Protein AF-A0A938GEU1-F1 (afdb_monomer)

Structure (mmCIF, N/CA/C/O backbone):
data_AF-A0A938GEU1-F1
#
_entry.id   AF-A0A938GEU1-F1
#
loop_
_atom_site.group_PDB
_atom_site.id
_atom_site.type_symbol
_atom_site.label_atom_id
_atom_site.label_alt_id
_atom_site.label_comp_id
_atom_site.label_asym_id
_atom_site.label_entity_id
_atom_site.label_seq_id
_atom_site.pdbx_PDB_ins_code
_atom_site.Cartn_x
_atom_site.Cartn_y
_atom_site.Cartn_z
_atom_site.occupancy
_atom_site.B_iso_or_equiv
_atom_site.auth_seq_id
_atom_site.auth_comp_id
_atom_site.auth_asym_id
_atom_site.auth_atom_id
_atom_site.pdbx_PDB_model_num
ATOM 1 N N . MET A 1 1 ? -30.728 -4.188 -17.714 1.00 33.62 1 MET A N 1
ATOM 2 C CA . MET A 1 1 ? -30.657 -3.738 -16.306 1.00 33.62 1 MET A CA 1
ATOM 3 C C . MET A 1 1 ? -31.437 -2.430 -16.206 1.00 33.62 1 MET A C 1
ATOM 5 O O . MET A 1 1 ? -31.120 -1.520 -16.960 1.00 33.62 1 MET A O 1
ATOM 9 N N . ARG A 1 2 ? -32.516 -2.351 -15.414 1.00 27.45 2 ARG A N 1
ATOM 10 C CA . ARG A 1 2 ? -33.316 -1.117 -15.256 1.00 27.45 2 ARG A CA 1
ATOM 11 C C . ARG A 1 2 ? -33.161 -0.594 -13.833 1.00 27.45 2 ARG A C 1
ATOM 13 O O . ARG A 1 2 ? -33.212 -1.376 -12.891 1.00 27.45 2 ARG A O 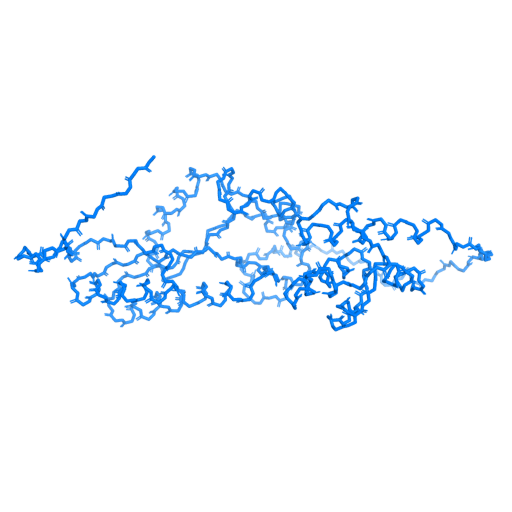1
ATOM 20 N N . LEU A 1 3 ? -32.960 0.713 -13.708 1.00 37.12 3 LEU A N 1
ATOM 21 C CA . LEU A 1 3 ? -32.910 1.412 -12.429 1.00 37.12 3 LEU A CA 1
ATOM 22 C C . LEU A 1 3 ? -34.336 1.733 -11.967 1.00 37.12 3 LEU A C 1
ATOM 24 O O . LEU A 1 3 ? -35.187 2.079 -12.786 1.00 37.12 3 LEU A O 1
ATOM 28 N N . ALA A 1 4 ? -34.577 1.627 -10.662 1.00 50.66 4 ALA A N 1
ATOM 29 C CA . ALA A 1 4 ? -35.832 1.996 -10.019 1.00 50.66 4 ALA A CA 1
ATOM 30 C C . ALA A 1 4 ? -35.586 3.114 -9.000 1.00 50.66 4 ALA A C 1
ATOM 32 O O . ALA A 1 4 ? -34.553 3.142 -8.327 1.00 50.66 4 ALA A O 1
ATOM 33 N N . ARG A 1 5 ? -36.542 4.040 -8.894 1.00 53.69 5 ARG A N 1
ATOM 34 C CA . ARG A 1 5 ? -36.527 5.114 -7.899 1.00 53.69 5 ARG A CA 1
ATOM 35 C C . ARG A 1 5 ? -37.003 4.547 -6.562 1.00 53.69 5 ARG A C 1
ATOM 37 O O . ARG A 1 5 ? -38.095 3.996 -6.492 1.00 53.69 5 ARG A O 1
ATOM 44 N N . VAL A 1 6 ? -36.189 4.700 -5.523 1.00 64.81 6 VAL A N 1
ATOM 45 C CA . VAL A 1 6 ? -36.530 4.341 -4.141 1.00 64.81 6 VAL A CA 1
ATOM 46 C C . VAL A 1 6 ? -36.639 5.628 -3.334 1.00 64.81 6 VAL A C 1
ATOM 48 O O . VAL A 1 6 ? -35.731 6.460 -3.374 1.00 64.81 6 VAL A O 1
ATOM 51 N N . GLU A 1 7 ? -37.748 5.808 -2.620 1.00 61.66 7 GLU A N 1
ATOM 52 C CA . GLU A 1 7 ? -37.870 6.871 -1.623 1.00 61.66 7 GLU A CA 1
ATOM 53 C C . GLU A 1 7 ? -37.113 6.469 -0.359 1.00 61.66 7 GLU A C 1
ATOM 55 O O . GLU A 1 7 ? -37.324 5.392 0.198 1.00 61.66 7 GLU A O 1
ATOM 60 N N . ILE A 1 8 ? -36.195 7.331 0.080 1.00 51.25 8 ILE A N 1
ATOM 61 C CA . ILE A 1 8 ? -35.429 7.109 1.304 1.00 51.25 8 ILE A CA 1
ATOM 62 C C . ILE A 1 8 ? -36.334 7.485 2.485 1.00 51.25 8 ILE A C 1
ATOM 64 O O . ILE A 1 8 ? -36.707 8.656 2.597 1.00 51.25 8 ILE A O 1
ATOM 68 N N . PRO A 1 9 ? -36.692 6.544 3.377 1.00 61.12 9 PRO A N 1
ATOM 69 C CA . PRO A 1 9 ? -37.524 6.858 4.530 1.00 61.12 9 PRO A CA 1
ATOM 70 C C . PRO A 1 9 ? -36.815 7.851 5.462 1.00 61.12 9 PRO A C 1
ATOM 72 O O . PRO A 1 9 ? -35.594 7.807 5.643 1.00 61.12 9 PRO A O 1
ATOM 75 N N . ALA A 1 10 ? -37.588 8.741 6.086 1.00 59.22 10 ALA A N 1
ATOM 76 C CA . ALA A 1 10 ? -37.089 9.723 7.042 1.00 59.22 10 ALA A CA 1
ATOM 77 C C . ALA A 1 10 ? -36.592 9.028 8.327 1.00 59.22 10 ALA A C 1
ATOM 79 O O . ALA A 1 10 ? -37.355 8.841 9.266 1.00 59.22 10 ALA A O 1
ATOM 80 N N . ARG A 1 11 ? -35.301 8.655 8.338 1.00 51.78 11 ARG A N 1
ATOM 81 C CA . ARG A 1 11 ? -34.546 7.950 9.399 1.00 51.78 11 ARG A CA 1
ATOM 82 C C . ARG A 1 11 ? -35.129 6.588 9.838 1.00 51.78 11 ARG A C 1
ATOM 84 O O . ARG A 1 11 ? -36.233 6.522 10.371 1.00 51.78 11 ARG A O 1
ATOM 91 N N . PRO A 1 12 ? -34.354 5.490 9.769 1.00 51.91 12 PRO A N 1
ATOM 92 C CA . PRO A 1 12 ? -34.717 4.267 10.479 1.00 51.91 12 PRO A CA 1
ATOM 93 C C . PRO A 1 12 ? -34.703 4.519 11.999 1.00 51.91 12 PRO A C 1
ATOM 95 O O . PRO A 1 12 ? -33.752 5.095 12.522 1.00 51.91 12 PRO A O 1
ATOM 98 N N . ARG A 1 13 ? -35.753 4.080 12.709 1.00 52.50 13 ARG A N 1
ATOM 99 C CA . ARG A 1 13 ? -35.883 4.139 14.184 1.00 52.50 13 ARG A CA 1
ATOM 100 C C . ARG A 1 13 ? -35.134 3.020 14.929 1.00 52.50 13 ARG A C 1
ATOM 102 O O . ARG A 1 13 ? -35.127 3.019 16.155 1.00 52.50 13 ARG A O 1
ATOM 109 N N . ALA A 1 14 ? -34.544 2.060 14.219 1.00 58.44 14 ALA A N 1
ATOM 110 C CA . ALA A 1 14 ? -33.794 0.966 14.832 1.00 58.44 14 ALA A CA 1
ATOM 111 C C . ALA A 1 14 ? -32.396 1.438 15.281 1.00 58.44 14 ALA A C 1
ATOM 113 O O . ALA A 1 14 ? -31.820 2.305 14.614 1.00 58.44 14 ALA A O 1
ATOM 114 N N . PRO A 1 15 ? -31.826 0.881 16.370 1.00 56.62 15 PRO A N 1
ATOM 115 C CA . PRO A 1 15 ? -30.434 1.134 16.718 1.00 56.62 15 PRO A CA 1
ATOM 116 C C . PRO A 1 15 ? -29.545 0.786 15.523 1.00 56.62 15 PRO A C 1
ATOM 118 O O . PRO A 1 15 ? -29.719 -0.249 14.876 1.00 56.62 15 PRO A O 1
ATOM 121 N N . LEU A 1 16 ? -28.626 1.695 15.200 1.00 56.78 16 LEU A N 1
ATOM 122 C CA . LEU A 1 16 ? -27.692 1.504 14.098 1.00 56.78 16 LEU A CA 1
ATOM 123 C C . LEU A 1 16 ? -26.878 0.222 14.347 1.00 56.78 16 LEU A C 1
ATOM 125 O O . LEU A 1 16 ? -26.467 -0.017 15.483 1.00 56.78 16 LEU A O 1
ATOM 129 N N . PRO A 1 17 ? -26.612 -0.600 13.319 1.00 67.31 17 PRO A N 1
ATOM 130 C CA . PRO A 1 17 ? -25.991 -1.918 13.469 1.00 67.31 17 PRO A CA 1
ATOM 131 C C . PRO A 1 17 ? -24.470 -1.834 13.697 1.00 67.31 17 PRO A C 1
ATOM 133 O O . PRO A 1 17 ? -23.710 -2.651 13.181 1.00 67.31 17 PRO A O 1
ATOM 136 N N . VAL A 1 18 ? -23.997 -0.827 14.435 1.00 73.19 18 VAL A N 1
ATOM 137 C CA . VAL A 1 18 ? -22.581 -0.669 14.767 1.00 73.19 18 VAL A CA 1
ATOM 138 C C . VAL A 1 18 ? -22.319 -1.383 16.095 1.00 73.19 18 VAL A C 1
ATOM 140 O O . VAL A 1 18 ? -22.451 -0.828 17.181 1.00 73.19 18 VAL A O 1
ATOM 143 N N . SER A 1 19 ? -21.963 -2.662 16.002 1.00 73.69 19 SER A N 1
ATOM 144 C CA . SER A 1 19 ? -21.430 -3.444 17.117 1.00 73.69 19 SER A CA 1
ATOM 145 C C . SER A 1 19 ? -20.089 -2.889 17.610 1.00 73.69 19 SER A C 1
ATOM 147 O O . SER A 1 19 ? -19.136 -2.756 16.836 1.00 73.69 19 SER A O 1
ATOM 149 N N . VAL A 1 20 ? -19.992 -2.660 18.921 1.00 71.50 20 VAL A N 1
ATOM 150 C CA . VAL A 1 20 ? -18.756 -2.263 19.622 1.00 71.50 20 VAL A CA 1
ATOM 151 C C . VAL A 1 20 ? -17.651 -3.320 19.475 1.00 71.50 20 VAL A C 1
ATOM 153 O O . VAL A 1 20 ? -16.468 -2.985 19.447 1.00 71.50 20 VAL A O 1
ATOM 156 N N . GLY A 1 21 ? -18.025 -4.597 19.327 1.00 73.06 21 GLY A N 1
ATOM 157 C CA . GLY A 1 21 ? -17.090 -5.707 19.118 1.00 73.06 21 GLY A CA 1
ATOM 158 C C . GLY A 1 21 ? -16.735 -5.984 17.652 1.00 73.06 21 GLY A C 1
ATOM 159 O O . GLY A 1 21 ? -15.800 -6.749 17.399 1.00 73.06 21 GLY A O 1
ATOM 160 N N . GLY A 1 22 ? -17.467 -5.383 16.707 1.00 77.81 22 GLY A N 1
ATOM 161 C CA . GLY A 1 22 ? -17.327 -5.625 15.271 1.00 77.81 22 GLY A CA 1
ATOM 162 C C . GLY A 1 22 ? -16.081 -4.980 14.664 1.00 77.81 22 GLY A C 1
ATOM 163 O O . GLY A 1 22 ? -15.647 -3.914 15.102 1.00 77.81 22 GLY A O 1
ATOM 164 N N . THR A 1 23 ? -15.530 -5.625 13.635 1.00 82.25 23 THR A N 1
ATOM 165 C CA . THR A 1 23 ? -14.451 -5.085 12.795 1.00 82.25 23 THR A CA 1
ATOM 166 C C . THR A 1 23 ? -15.040 -4.562 11.494 1.00 82.25 23 THR A C 1
ATOM 168 O O . THR A 1 23 ? -15.713 -5.304 10.783 1.00 82.25 23 THR A O 1
ATOM 171 N N . TYR A 1 24 ? -14.770 -3.298 11.166 1.00 80.94 24 TYR A N 1
ATOM 172 C CA . TYR A 1 24 ? -15.322 -2.654 9.974 1.00 80.94 24 TYR A CA 1
ATOM 173 C C . TYR A 1 24 ? -14.246 -2.451 8.922 1.00 80.94 24 TYR A C 1
ATOM 175 O O . TYR A 1 24 ? -13.238 -1.789 9.168 1.00 80.94 24 TYR A O 1
ATOM 183 N N . LEU A 1 25 ? -14.486 -3.004 7.739 1.00 81.69 25 LEU A N 1
ATOM 184 C CA . LEU A 1 25 ? -13.616 -2.861 6.586 1.00 81.69 25 LEU A CA 1
ATOM 185 C C . LEU A 1 25 ? -13.989 -1.615 5.774 1.00 81.69 25 LEU A C 1
ATOM 187 O O . LEU A 1 25 ? -15.132 -1.464 5.349 1.00 81.69 25 LEU A O 1
ATOM 191 N N . ILE A 1 26 ? -13.007 -0.754 5.508 1.00 74.88 26 ILE A N 1
ATOM 192 C CA . ILE A 1 26 ? -13.166 0.431 4.665 1.00 74.88 26 ILE A CA 1
ATOM 193 C C . ILE A 1 26 ? -12.272 0.295 3.431 1.00 74.88 26 ILE A C 1
ATOM 195 O O . ILE A 1 26 ? -11.059 0.509 3.481 1.00 74.88 26 ILE A O 1
ATOM 199 N N . THR A 1 27 ? -12.891 -0.030 2.297 1.00 66.88 27 THR A N 1
ATOM 200 C CA . THR A 1 27 ? -12.245 -0.010 0.980 1.00 66.88 27 THR A CA 1
ATOM 201 C C . THR A 1 27 ? -12.328 1.393 0.385 1.00 66.88 27 THR A C 1
ATOM 203 O O . THR A 1 27 ? -13.410 1.977 0.343 1.00 66.88 27 THR A O 1
ATOM 206 N N . GLY A 1 28 ? -11.211 1.951 -0.091 1.00 59.28 28 GLY A N 1
ATOM 207 C CA . GLY A 1 28 ? -11.215 3.311 -0.645 1.00 59.28 28 GLY A CA 1
ATOM 208 C C . GLY A 1 28 ? -11.395 4.399 0.421 1.00 59.28 28 GLY A C 1
ATOM 209 O O . GLY A 1 28 ? -11.963 5.454 0.139 1.00 59.28 28 GLY A O 1
ATOM 210 N N . GLY A 1 29 ? -10.878 4.166 1.636 1.00 59.16 29 GLY A N 1
ATOM 211 C CA . GLY A 1 29 ? -10.940 5.086 2.786 1.00 59.16 29 GLY A CA 1
ATOM 212 C C . GLY A 1 29 ? -10.344 6.483 2.557 1.00 59.16 29 GLY A C 1
ATOM 213 O O . GLY A 1 29 ? -10.443 7.346 3.422 1.00 59.16 29 GLY A O 1
ATOM 214 N N . LEU A 1 30 ? -9.753 6.702 1.384 1.00 53.66 30 LEU A N 1
ATOM 215 C CA . LEU A 1 30 ? -9.054 7.909 0.964 1.00 53.66 30 LEU A CA 1
ATOM 216 C C . LEU A 1 30 ? -9.924 8.926 0.232 1.00 53.66 30 LEU A C 1
ATOM 218 O O . LEU A 1 30 ? -9.528 10.079 0.089 1.00 53.66 30 LEU A O 1
ATOM 222 N N . GLY A 1 31 ? -11.112 8.525 -0.222 1.00 53.19 31 GLY A N 1
ATOM 223 C CA . GLY A 1 31 ? -12.093 9.477 -0.733 1.00 53.19 31 GLY A CA 1
ATOM 224 C C . GLY A 1 31 ? -12.722 10.286 0.404 1.00 53.19 31 GLY A C 1
ATOM 225 O O . GLY A 1 31 ? -12.830 9.807 1.535 1.00 53.19 31 GLY A O 1
ATOM 226 N N . GLY A 1 32 ? -13.238 11.482 0.102 1.00 58.38 32 GLY A N 1
ATOM 227 C CA . GLY A 1 32 ? -13.969 12.299 1.086 1.00 58.38 32 GLY A CA 1
ATOM 228 C C . GLY A 1 32 ? -15.135 11.558 1.763 1.00 58.38 32 GLY A C 1
ATOM 229 O O . GLY A 1 32 ? -15.480 11.857 2.904 1.00 58.38 32 GLY A O 1
ATOM 230 N N . ILE A 1 33 ? -15.695 10.545 1.092 1.00 64.81 33 ILE A N 1
ATOM 231 C CA . ILE A 1 33 ? -16.729 9.651 1.627 1.00 64.81 33 ILE A CA 1
ATOM 232 C C . ILE A 1 33 ? -16.138 8.652 2.631 1.00 64.81 33 ILE A C 1
ATOM 234 O O . ILE A 1 33 ? -16.664 8.531 3.732 1.00 64.81 33 ILE A O 1
ATOM 238 N N . GLY A 1 34 ? -15.031 7.979 2.298 1.00 68.06 34 GLY A N 1
ATOM 239 C CA . GLY A 1 34 ? -14.414 6.961 3.157 1.00 68.06 34 GLY A CA 1
ATOM 240 C C . GLY A 1 34 ? -14.006 7.508 4.527 1.00 68.06 34 GLY A C 1
ATOM 241 O O . GLY A 1 34 ? -14.268 6.881 5.550 1.00 68.06 34 GLY A O 1
ATOM 242 N N . LEU A 1 35 ? -13.482 8.736 4.560 1.00 72.44 35 LEU A N 1
ATOM 243 C CA . LEU A 1 35 ? -13.157 9.440 5.803 1.00 72.44 35 LEU A CA 1
ATOM 244 C C . LEU A 1 35 ? -14.381 9.825 6.635 1.00 72.44 35 LEU A C 1
ATOM 246 O O . LEU A 1 35 ? -14.339 9.761 7.865 1.00 72.44 35 LEU A O 1
ATOM 250 N N . LYS A 1 36 ? -15.465 10.255 5.982 1.00 76.00 36 LYS A N 1
ATOM 251 C CA . LYS A 1 36 ? -16.729 10.557 6.666 1.00 76.00 36 LYS A CA 1
ATOM 252 C C . LYS A 1 36 ? -17.350 9.283 7.240 1.00 76.00 36 LYS A C 1
ATOM 254 O O . LYS A 1 36 ? -17.825 9.314 8.367 1.00 76.00 36 LYS A O 1
ATOM 259 N N . VAL A 1 37 ? -17.271 8.167 6.514 1.00 76.56 37 VAL A N 1
ATOM 260 C CA . VAL A 1 37 ? -17.732 6.850 6.974 1.00 76.56 37 VAL A CA 1
ATOM 261 C C . VAL A 1 37 ? -16.896 6.349 8.152 1.00 76.56 37 VAL A C 1
ATOM 263 O O . VAL A 1 37 ? -17.470 5.910 9.141 1.00 76.56 37 VAL A O 1
ATOM 266 N N . ALA A 1 38 ? -15.564 6.468 8.100 1.00 81.25 38 ALA A N 1
ATOM 267 C CA . ALA A 1 38 ? -14.689 6.078 9.207 1.00 81.25 38 ALA A CA 1
ATOM 268 C C . ALA A 1 38 ? -15.026 6.838 10.499 1.00 81.25 38 ALA A C 1
ATOM 270 O O . ALA A 1 38 ? -15.208 6.220 11.545 1.00 81.25 38 ALA A O 1
ATOM 271 N N . ARG A 1 39 ? -15.172 8.170 10.418 1.00 82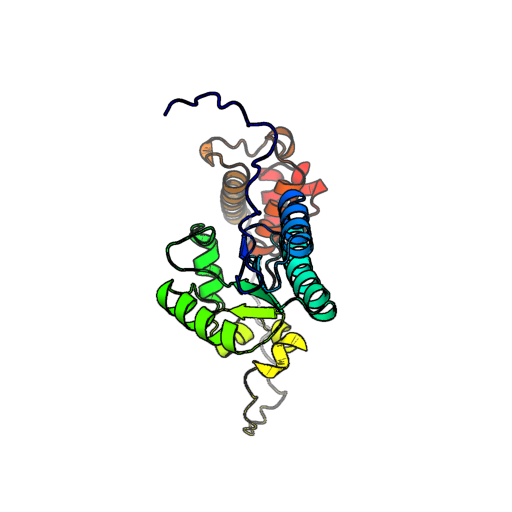.44 39 ARG A N 1
ATOM 272 C CA . ARG A 1 39 ? -15.580 8.996 11.569 1.00 82.44 39 ARG A CA 1
ATOM 273 C C . ARG A 1 39 ? -16.959 8.616 12.081 1.00 82.44 39 ARG A C 1
ATOM 275 O O . ARG A 1 39 ? -17.109 8.380 13.272 1.00 82.44 39 ARG A O 1
ATOM 282 N N . TRP A 1 40 ? -17.930 8.487 11.181 1.00 83.56 40 TRP A N 1
ATOM 283 C CA . TRP A 1 40 ? -19.286 8.101 11.546 1.00 83.56 40 TRP A CA 1
ATOM 284 C C . TRP A 1 40 ? -19.319 6.740 12.256 1.00 83.56 40 TRP A C 1
ATOM 286 O O . TRP A 1 40 ? -19.981 6.611 13.280 1.00 83.56 40 TRP A O 1
ATOM 296 N N . LEU A 1 41 ? -18.566 5.739 11.786 1.00 84.44 41 LEU A N 1
ATOM 297 C CA . LEU A 1 41 ? -18.463 4.435 12.453 1.00 84.44 41 LEU A CA 1
ATOM 298 C C . LEU A 1 41 ? -17.922 4.574 13.881 1.00 84.44 41 LEU A C 1
ATOM 300 O O . LEU A 1 41 ? -18.480 3.991 14.808 1.00 84.44 41 LEU A O 1
ATOM 304 N N . VAL A 1 42 ? -16.866 5.366 14.068 1.00 85.44 42 VAL A N 1
ATOM 305 C CA . VAL A 1 42 ? -16.250 5.614 15.381 1.00 85.44 42 VAL A CA 1
ATOM 306 C C . VAL A 1 42 ? -17.212 6.324 16.336 1.00 85.44 42 VAL A C 1
ATOM 308 O O . VAL A 1 42 ? -17.393 5.870 17.470 1.00 85.44 42 VAL A O 1
ATOM 311 N N . GLU A 1 43 ? -17.864 7.392 15.866 1.00 85.19 43 GLU A N 1
ATOM 312 C CA . GLU A 1 43 ? -18.887 8.151 16.602 1.00 85.19 43 GLU A CA 1
ATOM 313 C C . GLU A 1 43 ? -20.072 7.264 17.010 1.00 85.19 43 GLU A C 1
ATOM 315 O O . GLU A 1 43 ? -20.654 7.461 18.073 1.00 85.19 43 GLU A O 1
ATOM 320 N N . ASN A 1 44 ? -20.387 6.243 16.208 1.00 82.38 44 ASN A N 1
ATOM 321 C CA . ASN A 1 44 ? -21.467 5.290 16.466 1.00 82.38 44 ASN A CA 1
ATOM 322 C C . ASN A 1 44 ? -21.005 4.009 17.182 1.00 82.38 44 ASN A C 1
ATOM 324 O O . ASN A 1 44 ? -21.758 3.043 17.254 1.00 82.38 44 ASN A O 1
ATOM 328 N N . GLY A 1 45 ? -19.796 3.990 17.752 1.00 82.75 45 GLY A N 1
ATOM 329 C CA . GLY A 1 45 ? -19.369 2.930 18.670 1.00 82.75 45 GLY A CA 1
ATOM 330 C C . GLY A 1 45 ? -18.399 1.901 18.095 1.00 82.75 45 GLY A C 1
ATOM 331 O O . GLY A 1 45 ? -17.968 1.021 18.837 1.00 82.75 45 GLY A O 1
ATOM 332 N N . ALA A 1 46 ? -17.982 2.012 16.830 1.00 86.31 46 ALA A N 1
ATOM 333 C CA . ALA A 1 46 ? -16.940 1.146 16.290 1.00 86.31 46 ALA A CA 1
ATOM 334 C C . ALA A 1 46 ? -15.628 1.333 17.067 1.00 86.31 46 ALA A C 1
ATOM 336 O O . ALA A 1 46 ? -15.211 2.455 17.374 1.00 86.31 46 ALA A O 1
ATOM 337 N N . ARG A 1 47 ? -14.968 0.218 17.383 1.00 86.69 47 ARG A N 1
ATOM 338 C CA . ARG A 1 47 ? -13.660 0.199 18.060 1.00 86.69 47 ARG A CA 1
ATOM 339 C C . ARG A 1 47 ? -12.585 -0.546 17.277 1.00 86.69 47 ARG A C 1
ATOM 341 O O . ARG A 1 47 ? -11.431 -0.531 17.694 1.00 86.69 47 ARG A O 1
ATOM 348 N N . LYS A 1 48 ? -12.944 -1.170 16.150 1.00 85.06 48 LYS A N 1
ATOM 349 C CA . LYS A 1 48 ? -12.024 -1.904 15.275 1.00 85.06 48 LYS A CA 1
ATOM 350 C C . LYS A 1 48 ? -12.242 -1.511 13.813 1.00 85.06 48 LYS A C 1
ATOM 352 O O . LYS A 1 48 ? -13.323 -1.743 13.277 1.00 85.06 48 LYS A O 1
ATOM 357 N N . LEU A 1 49 ? -11.232 -0.937 13.165 1.00 84.06 49 LEU A N 1
ATOM 358 C CA . LEU A 1 49 ? -11.265 -0.547 11.753 1.00 84.06 49 LEU A CA 1
ATOM 359 C C . LEU A 1 49 ? -10.151 -1.246 10.962 1.00 84.06 49 LEU A C 1
ATOM 361 O O . LEU A 1 49 ? -8.991 -1.252 11.363 1.00 84.06 49 LEU A O 1
ATOM 365 N N . LEU A 1 50 ? -10.496 -1.788 9.798 1.00 82.62 50 LEU A N 1
ATOM 366 C CA . LEU A 1 50 ? -9.553 -2.286 8.803 1.00 82.62 50 LEU A CA 1
ATOM 367 C C . LEU A 1 50 ? -9.537 -1.308 7.626 1.00 82.62 50 LEU A C 1
ATOM 369 O O . LEU A 1 50 ? -10.546 -1.136 6.939 1.00 82.62 50 LEU A O 1
ATOM 373 N N . LEU A 1 51 ? -8.399 -0.650 7.404 1.00 77.94 51 LEU A N 1
ATOM 374 C CA . LEU A 1 51 ? -8.220 0.309 6.319 1.00 77.94 51 LEU A CA 1
ATOM 375 C C . LEU A 1 51 ? -7.476 -0.375 5.176 1.00 77.94 51 LEU A C 1
ATOM 377 O O . LEU A 1 51 ? -6.320 -0.772 5.329 1.00 77.94 51 LEU A O 1
ATOM 381 N N . LEU A 1 52 ? -8.135 -0.516 4.024 1.00 69.25 52 LEU A N 1
ATOM 382 C CA . LEU A 1 52 ? -7.506 -1.112 2.849 1.00 69.25 52 LEU A CA 1
ATOM 383 C C . LEU A 1 52 ? -7.094 -0.041 1.845 1.00 69.25 52 LEU A C 1
ATOM 385 O O . LEU A 1 52 ? -7.928 0.633 1.229 1.00 69.25 52 LEU A O 1
ATOM 389 N N . GLY A 1 53 ? -5.778 0.051 1.672 1.00 60.09 53 GLY A N 1
ATOM 390 C CA . GLY A 1 53 ? -5.099 0.718 0.575 1.00 60.09 53 GLY A CA 1
ATOM 391 C C . GLY A 1 53 ? -4.386 -0.305 -0.304 1.00 60.09 53 GLY A C 1
ATOM 392 O O . GLY A 1 53 ? -4.164 -1.447 0.082 1.00 60.09 53 GLY A O 1
ATOM 393 N N . ARG A 1 54 ? -4.029 0.086 -1.519 1.00 56.12 54 ARG A N 1
ATOM 394 C CA . ARG A 1 54 ? -3.137 -0.697 -2.384 1.00 56.12 54 ARG A CA 1
ATOM 395 C C . ARG A 1 54 ? -1.946 0.211 -2.623 1.00 56.12 54 ARG A C 1
ATOM 397 O O . ARG A 1 54 ? -2.159 1.290 -3.150 1.00 56.12 54 ARG A O 1
ATOM 404 N N . SER A 1 55 ? -0.740 -0.162 -2.208 1.00 51.19 55 SER A N 1
ATOM 405 C CA . SER A 1 55 ? 0.424 0.734 -2.235 1.00 51.19 55 SER A CA 1
ATOM 406 C C . SER A 1 55 ? 1.599 0.075 -2.947 1.00 51.19 55 SER A C 1
ATOM 408 O O . SER A 1 55 ? 1.942 -1.061 -2.625 1.00 51.19 55 SER A O 1
ATOM 410 N N . PRO A 1 56 ? 2.283 0.767 -3.871 1.00 52.44 56 PRO A N 1
ATOM 411 C CA . PRO A 1 56 ? 3.604 0.359 -4.302 1.00 52.44 56 PRO A CA 1
ATOM 412 C C . PRO A 1 56 ? 4.610 0.767 -3.215 1.00 52.44 56 PRO A C 1
ATOM 414 O O . PRO A 1 56 ? 5.240 1.818 -3.300 1.00 52.44 56 PRO A O 1
ATOM 417 N N . LEU A 1 57 ? 4.769 -0.076 -2.192 1.00 52.50 57 LEU A N 1
ATOM 418 C CA . LEU A 1 57 ? 5.735 0.131 -1.101 1.00 52.50 57 LEU A CA 1
ATOM 419 C C . LEU A 1 57 ? 7.185 0.261 -1.585 1.00 52.50 57 LEU A C 1
ATOM 421 O O . LEU A 1 57 ? 8.005 0.898 -0.933 1.00 52.50 57 LEU A O 1
ATOM 425 N N . LEU A 1 58 ? 7.490 -0.323 -2.743 1.00 54.94 58 LEU A N 1
ATOM 426 C CA . LEU A 1 58 ? 8.821 -0.326 -3.352 1.00 54.94 58 LEU A CA 1
ATOM 427 C C . LEU A 1 58 ? 9.006 0.797 -4.388 1.00 54.94 58 LEU A C 1
ATOM 429 O O . LEU A 1 58 ? 9.953 0.781 -5.162 1.00 54.94 58 LEU A O 1
ATOM 433 N N . GLY A 1 59 ? 8.119 1.800 -4.378 1.00 52.03 59 GLY A N 1
ATOM 434 C CA . GLY A 1 59 ? 8.250 3.009 -5.182 1.00 52.03 59 GLY A CA 1
ATOM 435 C C . GLY A 1 59 ? 7.996 2.771 -6.668 1.00 52.03 59 GLY A C 1
ATOM 436 O O . GLY A 1 59 ? 8.915 2.559 -7.448 1.00 52.03 59 GLY A O 1
ATOM 437 N N . SER A 1 60 ? 6.745 2.913 -7.108 1.00 47.62 60 SER A N 1
ATOM 438 C CA . SER A 1 60 ? 6.486 3.163 -8.529 1.00 47.62 60 SER A CA 1
ATOM 439 C C . SER A 1 60 ? 6.435 4.670 -8.756 1.00 47.62 60 SER A C 1
ATOM 441 O O . SER A 1 60 ? 5.582 5.339 -8.170 1.00 47.62 60 SER A O 1
ATOM 443 N N . LYS A 1 61 ? 7.292 5.198 -9.641 1.00 51.44 61 LYS A N 1
ATOM 444 C CA . LYS A 1 61 ? 7.267 6.609 -10.087 1.00 51.44 61 LYS A CA 1
ATOM 445 C C . LYS A 1 61 ? 5.904 7.039 -10.664 1.00 51.44 61 LYS A C 1
ATOM 447 O O . LYS A 1 61 ? 5.629 8.223 -10.802 1.00 51.44 61 LYS A O 1
ATOM 452 N N . GLU A 1 62 ? 5.047 6.070 -10.971 1.00 51.50 62 GLU A N 1
ATOM 453 C CA . GLU A 1 62 ? 3.845 6.208 -11.788 1.00 51.50 62 GLU A CA 1
ATOM 454 C C . GLU A 1 62 ? 2.602 6.763 -11.064 1.00 51.50 62 GLU A C 1
ATOM 456 O O . GLU A 1 62 ? 1.607 7.022 -11.734 1.00 51.50 62 GLU A O 1
ATOM 461 N N . SER A 1 63 ? 2.604 7.007 -9.741 1.00 57.41 63 SER A N 1
ATOM 462 C CA . SER A 1 63 ? 1.500 7.771 -9.125 1.00 57.41 63 SER A CA 1
ATOM 463 C C . SER A 1 63 ? 1.813 8.339 -7.732 1.00 57.41 63 SER A C 1
ATOM 465 O O . SER A 1 63 ? 1.478 7.748 -6.706 1.00 57.41 63 SER A O 1
ATOM 467 N N . ALA A 1 64 ? 2.407 9.535 -7.682 1.00 65.75 64 ALA A N 1
ATOM 468 C CA . ALA A 1 64 ? 2.644 10.262 -6.428 1.00 65.75 64 ALA A CA 1
ATOM 469 C C . ALA A 1 64 ? 1.349 10.504 -5.626 1.00 65.75 64 ALA A C 1
ATOM 471 O O . ALA A 1 64 ? 1.346 10.363 -4.406 1.00 65.75 64 ALA A O 1
ATOM 472 N N . ALA A 1 65 ? 0.237 10.798 -6.312 1.00 66.75 65 ALA A N 1
ATOM 473 C CA . ALA A 1 65 ? -1.074 10.961 -5.683 1.00 66.75 65 ALA A CA 1
ATOM 474 C C . ALA A 1 65 ? -1.547 9.670 -4.999 1.00 66.75 65 ALA A C 1
ATOM 476 O O . ALA A 1 65 ? -2.066 9.706 -3.887 1.00 66.75 65 ALA A O 1
ATOM 477 N N . TYR A 1 66 ? -1.323 8.520 -5.633 1.00 66.81 66 TYR A N 1
ATOM 478 C CA . TYR A 1 66 ? -1.666 7.224 -5.062 1.00 66.81 66 TYR A CA 1
ATOM 479 C C . TYR A 1 66 ? -0.788 6.874 -3.860 1.00 66.81 66 TYR A C 1
ATOM 481 O O . TYR A 1 66 ? -1.304 6.444 -2.831 1.00 66.81 66 TYR A O 1
ATOM 489 N N . THR A 1 67 ? 0.524 7.105 -3.945 1.00 72.75 67 THR A N 1
ATOM 490 C CA . THR A 1 67 ? 1.443 6.910 -2.814 1.00 72.75 67 THR A CA 1
ATOM 491 C C . THR A 1 67 ? 1.068 7.801 -1.630 1.00 72.75 67 THR A C 1
ATOM 493 O O . THR A 1 67 ? 0.960 7.307 -0.512 1.00 72.75 67 THR A O 1
ATOM 496 N N . ALA A 1 68 ? 0.802 9.090 -1.870 1.00 73.06 68 ALA A N 1
ATOM 497 C CA . ALA A 1 68 ? 0.387 10.031 -0.830 1.00 73.06 68 ALA A CA 1
ATOM 498 C C . ALA A 1 68 ? -0.929 9.610 -0.166 1.00 73.06 68 ALA A C 1
ATOM 500 O O . ALA A 1 68 ? -1.070 9.692 1.053 1.00 73.06 68 ALA A O 1
ATOM 501 N N . ALA A 1 69 ? -1.879 9.112 -0.959 1.00 72.94 69 ALA A N 1
ATOM 502 C CA . ALA A 1 69 ? -3.132 8.614 -0.431 1.00 72.94 69 ALA A CA 1
ATOM 503 C C . ALA A 1 69 ? -2.892 7.377 0.459 1.00 72.94 69 ALA A C 1
ATOM 505 O O . ALA A 1 69 ? -3.302 7.365 1.609 1.00 72.94 69 ALA A O 1
ATOM 506 N N . ASN A 1 70 ? -2.145 6.363 0.025 1.00 75.38 70 ASN A N 1
ATOM 507 C CA . ASN A 1 70 ? -1.886 5.206 0.897 1.00 75.38 70 ASN A CA 1
ATOM 508 C C . ASN A 1 70 ? -1.114 5.573 2.178 1.00 75.38 70 ASN A C 1
ATOM 510 O O . ASN A 1 70 ? -1.496 5.122 3.256 1.00 75.38 70 ASN A O 1
ATOM 514 N N . ALA A 1 71 ? -0.138 6.483 2.092 1.00 80.19 71 ALA A N 1
ATOM 515 C CA . ALA A 1 71 ? 0.570 6.999 3.266 1.00 80.19 71 ALA A CA 1
ATOM 516 C C . ALA A 1 71 ? -0.372 7.689 4.273 1.00 80.19 71 ALA A C 1
ATOM 518 O O . ALA A 1 71 ? -0.158 7.623 5.484 1.00 80.19 71 ALA A O 1
ATOM 519 N N . PHE A 1 72 ? -1.453 8.318 3.801 1.00 82.25 72 PHE A N 1
ATOM 520 C CA . PHE A 1 72 ? -2.486 8.849 4.685 1.00 82.25 72 PHE A CA 1
ATOM 521 C C . PHE A 1 72 ? -3.242 7.742 5.438 1.00 82.25 72 PHE A C 1
ATOM 523 O O . PHE A 1 72 ? -3.519 7.923 6.621 1.00 82.25 72 PHE A O 1
ATOM 530 N N . LEU A 1 73 ? -3.567 6.600 4.808 1.00 82.06 73 LEU A N 1
ATOM 531 C CA . LEU A 1 73 ? -4.197 5.473 5.524 1.00 82.06 73 LEU A CA 1
ATOM 532 C C . LEU A 1 73 ? -3.286 4.927 6.621 1.00 82.06 73 LEU A C 1
ATOM 534 O O . LEU A 1 73 ? -3.764 4.617 7.712 1.00 82.06 73 LEU A O 1
ATOM 538 N N . ASP A 1 74 ? -1.986 4.863 6.344 1.00 84.75 74 ASP A N 1
ATOM 539 C CA . ASP A 1 74 ? -0.981 4.434 7.312 1.00 84.75 74 ASP A CA 1
ATOM 540 C C . ASP A 1 74 ? -0.949 5.370 8.529 1.00 84.75 74 ASP A C 1
ATOM 542 O O . ASP A 1 74 ? -1.048 4.921 9.675 1.00 84.75 74 ASP A O 1
ATOM 546 N N . GLY A 1 75 ? -0.914 6.686 8.285 1.00 84.56 75 GLY A N 1
ATOM 547 C CA . GLY A 1 75 ? -0.987 7.697 9.341 1.00 84.56 75 GLY A CA 1
ATOM 548 C C . GLY A 1 75 ? -2.315 7.674 10.105 1.00 84.56 75 GLY A C 1
ATOM 549 O O . GLY A 1 75 ? -2.325 7.788 11.331 1.00 84.56 75 GLY A O 1
ATOM 550 N N . LEU A 1 76 ? -3.437 7.472 9.407 1.00 83.94 76 LEU A N 1
ATOM 551 C CA . LEU A 1 76 ? -4.765 7.394 10.013 1.00 83.94 76 LEU A CA 1
ATOM 552 C C . LEU A 1 76 ? -4.893 6.181 10.939 1.00 83.94 76 LEU A C 1
ATOM 554 O O . LEU A 1 76 ? -5.422 6.322 12.040 1.00 83.94 76 LEU A O 1
ATOM 558 N N . ALA A 1 77 ? -4.392 5.009 10.537 1.00 86.38 77 ALA A N 1
ATOM 559 C CA . ALA A 1 77 ? -4.382 3.828 11.398 1.00 86.38 77 ALA A CA 1
ATOM 560 C C . ALA A 1 77 ? -3.578 4.082 12.684 1.00 86.38 77 ALA A C 1
ATOM 562 O O . ALA A 1 77 ? -4.042 3.754 13.778 1.00 86.38 77 ALA A O 1
ATOM 563 N N . GLY A 1 78 ? -2.416 4.737 12.572 1.00 86.06 78 GLY A N 1
ATOM 564 C CA . GLY A 1 78 ? -1.626 5.165 13.728 1.00 86.06 78 GLY A CA 1
ATOM 565 C C . GLY A 1 78 ? -2.378 6.136 14.646 1.00 86.06 78 GLY A C 1
ATOM 566 O O . GLY A 1 78 ? -2.426 5.924 15.857 1.00 86.06 78 GLY A O 1
ATOM 567 N N . ALA A 1 79 ? -3.015 7.163 14.078 1.0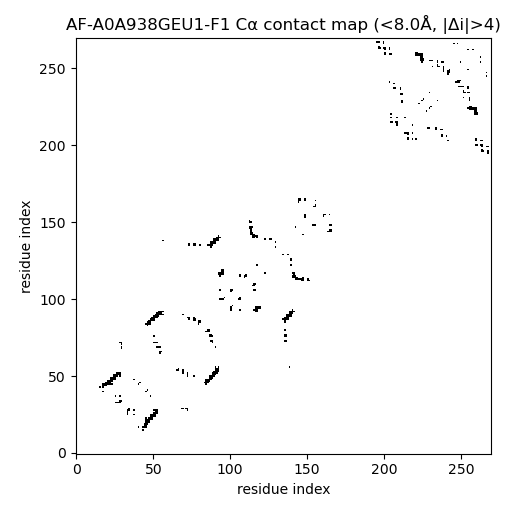0 85.25 79 ALA A N 1
ATOM 568 C CA . ALA A 1 79 ? -3.774 8.162 14.832 1.00 85.25 79 ALA A CA 1
ATOM 569 C C . ALA A 1 79 ? -4.993 7.558 15.554 1.00 85.25 79 ALA A C 1
ATOM 571 O O . ALA A 1 79 ? -5.220 7.838 16.728 1.00 85.25 79 ALA A O 1
ATOM 572 N N . LEU A 1 80 ? -5.749 6.678 14.889 1.00 86.38 80 LEU A N 1
ATOM 573 C CA . LEU A 1 80 ? -6.897 5.986 15.485 1.00 86.38 80 LEU A CA 1
ATOM 574 C C . LEU A 1 80 ? -6.480 5.141 16.697 1.00 86.38 80 LEU A C 1
ATOM 576 O O . LEU A 1 80 ? -7.151 5.165 17.732 1.00 86.38 80 LEU A O 1
ATOM 580 N N . ARG A 1 81 ? -5.327 4.469 16.620 1.00 87.31 81 ARG A N 1
ATOM 581 C CA . ARG A 1 81 ? -4.795 3.702 17.753 1.00 87.31 81 ARG A CA 1
ATOM 582 C C . ARG A 1 81 ? -4.434 4.559 18.954 1.00 87.31 81 ARG A C 1
ATOM 584 O O . ARG A 1 81 ? -4.695 4.137 20.076 1.00 87.31 81 ARG A O 1
ATOM 591 N N . GLN A 1 82 ? -3.909 5.766 18.742 1.00 87.44 82 GLN A N 1
ATOM 592 C CA . GLN A 1 82 ? -3.647 6.711 19.838 1.00 87.44 82 GLN A CA 1
ATOM 593 C C . GLN A 1 82 ? -4.936 7.127 20.566 1.00 87.44 82 GLN A C 1
ATOM 595 O O . GLN A 1 82 ? -4.892 7.484 21.737 1.00 87.44 82 GLN A O 1
ATOM 600 N N . THR A 1 83 ? -6.092 7.018 19.903 1.00 86.31 83 THR A N 1
ATOM 601 C CA . THR A 1 83 ? -7.419 7.276 20.489 1.00 86.31 83 THR A CA 1
ATOM 602 C C . THR A 1 83 ? -8.124 6.024 21.031 1.00 86.31 83 THR A C 1
ATOM 604 O O . THR A 1 83 ? -9.314 6.066 21.332 1.00 86.31 83 THR A O 1
ATOM 607 N N . GLY A 1 84 ? -7.416 4.894 21.148 1.00 84.75 84 GLY A N 1
ATOM 608 C CA . GLY A 1 84 ? -7.970 3.638 21.672 1.00 84.75 84 GLY A CA 1
ATOM 609 C C . GLY A 1 84 ? -8.800 2.830 20.667 1.00 84.75 84 GLY A C 1
ATOM 610 O O . GLY A 1 84 ? -9.488 1.887 21.054 1.00 84.75 84 GLY A O 1
ATOM 611 N N . ILE A 1 85 ? -8.745 3.174 19.377 1.00 86.62 85 ILE A N 1
ATOM 612 C CA . ILE A 1 85 ? -9.423 2.438 18.304 1.00 86.62 85 ILE A CA 1
ATOM 613 C C . ILE A 1 85 ? -8.413 1.481 17.682 1.00 86.62 85 ILE A C 1
ATOM 615 O O . ILE A 1 85 ? -7.395 1.907 17.140 1.00 86.62 85 ILE A O 1
ATOM 619 N N . SER A 1 86 ? -8.695 0.180 17.717 1.00 87.00 86 SER A N 1
ATOM 620 C CA . SER A 1 86 ? -7.866 -0.805 17.028 1.00 87.00 86 SER A CA 1
ATOM 621 C C . SER A 1 86 ? -7.981 -0.583 15.522 1.00 87.00 86 SER A C 1
ATOM 623 O O . SER A 1 86 ? -9.045 -0.760 14.936 1.00 87.00 86 SER A O 1
ATOM 625 N N . ALA A 1 87 ? -6.898 -0.141 14.891 1.00 85.81 87 ALA A N 1
ATOM 626 C CA . ALA A 1 87 ? -6.864 0.117 13.460 1.00 85.81 87 ALA A CA 1
ATOM 627 C C . ALA A 1 87 ? -5.621 -0.501 12.827 1.00 85.81 87 ALA A C 1
ATOM 629 O O . ALA A 1 87 ? -4.540 -0.469 13.420 1.00 85.81 87 ALA A O 1
ATOM 630 N N . VAL A 1 88 ? -5.764 -1.063 11.630 1.00 86.25 88 VAL A N 1
ATOM 631 C CA . VAL A 1 88 ? -4.632 -1.553 10.837 1.00 86.25 88 VAL A CA 1
ATOM 632 C C . VAL A 1 88 ? -4.766 -1.100 9.387 1.00 86.25 88 VAL A C 1
ATOM 634 O O . VAL A 1 88 ? -5.834 -1.228 8.783 1.00 86.25 88 VAL A O 1
ATOM 637 N N . SER A 1 89 ? -3.679 -0.541 8.856 1.00 86.50 89 SER A N 1
ATOM 638 C CA . SER A 1 89 ? -3.486 -0.266 7.433 1.00 86.50 89 SER A CA 1
ATOM 639 C C . SER A 1 89 ? -2.684 -1.405 6.812 1.00 86.50 89 SER A C 1
ATOM 641 O O . SER A 1 89 ? -1.606 -1.749 7.308 1.00 86.50 89 SER A O 1
ATOM 643 N N . ILE A 1 90 ? -3.207 -2.004 5.742 1.00 82.56 90 ILE A N 1
ATOM 644 C CA . ILE A 1 90 ? -2.522 -3.081 5.020 1.00 82.56 90 ILE A CA 1
ATOM 645 C C . ILE A 1 90 ? -2.095 -2.585 3.647 1.00 82.56 90 ILE A C 1
ATOM 647 O O . ILE A 1 90 ? -2.921 -2.212 2.816 1.00 82.56 90 ILE A O 1
ATOM 651 N N . ASN A 1 91 ? -0.789 -2.637 3.411 1.00 81.94 91 ASN A N 1
ATOM 652 C CA . ASN A 1 91 ? -0.157 -2.294 2.154 1.00 81.94 91 ASN A CA 1
ATOM 653 C C . ASN A 1 91 ? 0.126 -3.570 1.354 1.00 81.94 91 ASN A C 1
ATOM 655 O O . ASN A 1 91 ? 1.072 -4.304 1.642 1.00 81.94 91 ASN A O 1
ATOM 659 N N . TRP A 1 92 ? -0.709 -3.829 0.351 1.00 77.25 92 TRP A N 1
ATOM 660 C CA . TRP A 1 92 ? -0.623 -5.015 -0.501 1.00 77.25 92 TRP A CA 1
ATOM 661 C C . TRP A 1 92 ? 0.340 -4.847 -1.678 1.00 77.25 92 TRP A C 1
ATOM 663 O O . TRP A 1 92 ? 0.324 -3.817 -2.355 1.00 77.25 92 TRP A O 1
ATOM 673 N N . GLY A 1 93 ? 1.098 -5.904 -1.970 1.00 74.31 93 GLY A N 1
ATOM 674 C CA . GLY A 1 93 ? 1.769 -6.131 -3.248 1.00 74.31 93 GLY A CA 1
ATOM 675 C C . GLY A 1 93 ? 0.795 -6.527 -4.364 1.00 74.31 93 GLY A C 1
ATOM 676 O O . GLY A 1 93 ? -0.426 -6.470 -4.203 1.00 74.31 93 GLY A O 1
ATOM 677 N N . SER A 1 94 ? 1.330 -6.923 -5.520 1.00 74.88 94 SER A N 1
ATOM 678 C CA . SER A 1 94 ? 0.527 -7.422 -6.644 1.00 74.88 94 SER A CA 1
ATOM 679 C C . SER A 1 94 ? -0.161 -8.748 -6.303 1.00 74.88 94 SER A C 1
ATOM 681 O O . SER A 1 94 ? 0.342 -9.527 -5.496 1.00 74.88 94 SER A O 1
ATOM 683 N N . TRP A 1 95 ? -1.315 -8.999 -6.925 1.00 71.94 95 TRP A N 1
ATOM 684 C CA . TRP A 1 95 ? -2.071 -10.251 -6.833 1.00 71.94 95 TRP A CA 1
ATOM 685 C C . TRP A 1 95 ? -2.123 -10.916 -8.210 1.00 71.94 95 TRP A C 1
ATOM 687 O O . TRP A 1 95 ? -2.167 -10.225 -9.230 1.00 71.94 95 TRP A O 1
ATOM 697 N N . ASP A 1 96 ? -2.095 -12.245 -8.233 1.00 68.38 96 ASP A N 1
ATOM 698 C CA . ASP A 1 96 ? -2.192 -13.042 -9.454 1.00 68.38 96 ASP A CA 1
ATOM 699 C C . ASP A 1 96 ? -3.632 -13.037 -9.991 1.00 68.38 96 ASP A C 1
ATOM 701 O O . ASP A 1 96 ? -4.591 -13.121 -9.217 1.00 68.38 96 ASP A O 1
ATOM 705 N N . LYS A 1 97 ? -3.777 -12.915 -11.319 1.00 56.66 97 LYS A N 1
ATOM 706 C CA . LYS A 1 97 ? -5.040 -13.005 -12.094 1.00 56.66 97 LYS A CA 1
ATOM 707 C C . LYS A 1 97 ? -6.227 -12.160 -11.599 1.00 56.66 97 LYS A C 1
ATOM 709 O O . LYS A 1 97 ? -7.356 -12.365 -12.035 1.00 56.66 97 LYS A O 1
ATOM 714 N N . THR A 1 98 ? -6.007 -11.216 -10.686 1.00 53.56 98 THR A N 1
ATOM 715 C CA . THR A 1 98 ? -7.054 -10.390 -10.078 1.00 53.56 98 THR A CA 1
ATOM 716 C C . THR A 1 98 ? -6.550 -8.957 -9.861 1.00 53.56 98 THR A C 1
ATOM 718 O O . THR A 1 98 ? -5.535 -8.709 -9.211 1.00 53.56 98 THR A O 1
ATOM 721 N N . GLY A 1 99 ? -7.273 -7.966 -10.397 1.00 51.59 99 GLY A N 1
ATOM 722 C CA . GLY A 1 99 ? -7.023 -6.540 -10.145 1.00 51.59 99 GLY A CA 1
ATOM 723 C C . GLY A 1 99 ? -6.107 -5.821 -11.152 1.00 51.59 99 GLY A C 1
ATOM 724 O O . GLY A 1 99 ? -5.870 -6.277 -12.259 1.00 51.59 99 GLY A O 1
ATOM 725 N N . MET A 1 100 ? -5.597 -4.639 -10.771 1.00 47.16 100 MET A N 1
ATOM 726 C CA . MET A 1 100 ? -4.868 -3.704 -11.660 1.00 47.16 100 MET A CA 1
ATOM 727 C C . MET A 1 100 ? -3.507 -4.212 -12.190 1.00 47.16 100 MET A C 1
ATOM 729 O O . MET A 1 100 ? -2.860 -3.500 -12.957 1.00 47.16 100 MET A O 1
ATOM 733 N N . ALA A 1 101 ? -3.058 -5.402 -11.780 1.00 49.25 101 ALA A N 1
ATOM 734 C CA . ALA A 1 101 ? -1.825 -6.029 -12.262 1.00 49.25 101 ALA A CA 1
ATOM 735 C C . ALA A 1 101 ? -1.970 -6.660 -13.663 1.00 49.25 101 ALA A C 1
ATOM 737 O O . ALA A 1 101 ? -0.968 -7.041 -14.252 1.00 49.25 101 ALA A O 1
ATOM 738 N N . GLU A 1 102 ? -3.185 -6.691 -14.222 1.00 44.56 102 GLU A N 1
ATOM 739 C CA . GLU A 1 102 ? -3.488 -7.179 -15.579 1.00 44.56 102 GLU A CA 1
ATOM 740 C C . GLU A 1 102 ? -2.952 -6.310 -16.727 1.00 44.56 102 GLU A C 1
ATOM 742 O O . GLU A 1 102 ? -3.114 -6.661 -17.893 1.00 44.56 102 GLU A O 1
ATOM 747 N N . ARG A 1 103 ? -2.275 -5.187 -16.451 1.00 49.00 103 ARG A N 1
ATOM 748 C CA . ARG A 1 103 ? -1.404 -4.608 -17.483 1.00 49.00 103 ARG A CA 1
ATOM 749 C C . ARG A 1 103 ? -0.184 -5.519 -17.602 1.00 49.00 103 ARG A C 1
ATOM 751 O O . ARG A 1 103 ? 0.786 -5.307 -16.879 1.00 49.00 103 ARG A O 1
ATOM 758 N N . GLU A 1 104 ? -0.283 -6.524 -18.474 1.00 48.81 104 GLU A N 1
ATOM 759 C CA . GLU A 1 104 ? 0.704 -7.581 -18.776 1.00 48.81 104 GLU A CA 1
ATOM 760 C C . GLU A 1 104 ? 2.164 -7.102 -18.642 1.00 48.81 104 GLU A C 1
ATOM 762 O O . GLU A 1 104 ? 2.962 -7.706 -17.927 1.00 48.81 104 GLU A O 1
ATOM 767 N N . SER A 1 105 ? 2.484 -5.919 -19.178 1.00 53.94 105 SER A N 1
ATOM 768 C CA . SER A 1 105 ? 3.836 -5.342 -19.159 1.00 53.94 105 SER A CA 1
ATOM 769 C C . SER A 1 105 ? 4.377 -4.932 -17.777 1.00 53.94 105 SER A C 1
ATOM 771 O O . SER A 1 105 ? 5.591 -4.929 -17.558 1.00 53.94 105 SER A O 1
ATOM 773 N N . ARG A 1 106 ? 3.519 -4.580 -16.808 1.00 57.75 106 ARG A N 1
ATOM 774 C CA . ARG A 1 106 ? 3.947 -4.128 -15.468 1.00 57.75 106 ARG A CA 1
ATOM 775 C C . ARG A 1 106 ? 4.218 -5.298 -14.522 1.00 57.75 106 ARG A C 1
ATOM 777 O O . ARG A 1 106 ? 5.150 -5.219 -13.721 1.00 57.75 106 ARG A O 1
ATOM 784 N N . GLY A 1 107 ? 3.423 -6.365 -14.605 1.00 62.09 107 GLY A N 1
ATOM 785 C CA . GLY A 1 107 ? 3.607 -7.573 -13.793 1.00 62.09 107 GLY A CA 1
ATOM 786 C C . GLY A 1 107 ? 4.908 -8.304 -14.132 1.00 62.09 107 GLY A C 1
ATOM 787 O O . GLY A 1 107 ? 5.663 -8.680 -13.232 1.00 62.09 107 GLY A O 1
ATOM 788 N N . GLU A 1 108 ? 5.218 -8.416 -15.425 1.00 66.94 108 GLU A N 1
ATOM 789 C CA . GLU A 1 108 ? 6.459 -9.022 -15.918 1.00 66.94 108 GLU A CA 1
ATOM 790 C C . GLU A 1 108 ? 7.696 -8.234 -15.479 1.00 66.94 108 GLU A C 1
ATOM 792 O O . GLU A 1 108 ? 8.652 -8.810 -14.954 1.00 66.94 108 GLU A O 1
ATOM 797 N N . ARG A 1 109 ? 7.655 -6.899 -15.596 1.00 68.06 109 ARG A N 1
ATOM 798 C CA . ARG A 1 109 ? 8.760 -6.023 -15.180 1.00 68.06 109 ARG A CA 1
ATOM 799 C C . ARG A 1 109 ? 9.055 -6.120 -13.682 1.00 68.06 109 ARG A C 1
ATOM 801 O O . ARG A 1 109 ? 10.220 -6.170 -13.297 1.00 68.06 109 ARG A O 1
ATOM 808 N N . LEU A 1 110 ? 8.025 -6.151 -12.837 1.00 72.94 110 LEU A N 1
ATOM 809 C CA . LEU A 1 110 ? 8.194 -6.297 -11.387 1.00 72.94 110 LEU A CA 1
ATOM 810 C C . LEU A 1 110 ? 8.730 -7.688 -11.019 1.00 72.94 110 LEU A C 1
ATOM 812 O O . LEU A 1 110 ? 9.648 -7.797 -10.205 1.00 72.94 110 LEU A O 1
ATOM 816 N N . SER A 1 111 ? 8.248 -8.735 -11.692 1.00 82.38 111 SER A N 1
ATOM 817 C CA . SER A 1 111 ? 8.720 -10.112 -11.483 1.00 82.38 111 SER A CA 1
ATOM 818 C C . SER A 1 111 ? 10.185 -10.288 -11.904 1.00 82.38 111 SER A C 1
ATOM 820 O O . SER A 1 111 ? 10.966 -10.984 -11.240 1.00 82.38 111 SER A O 1
ATOM 822 N N . ALA A 1 112 ? 10.606 -9.604 -12.974 1.00 81.94 112 ALA A N 1
ATOM 823 C CA . ALA A 1 112 ? 12.005 -9.535 -13.392 1.00 81.94 112 ALA A CA 1
ATOM 824 C C . ALA A 1 112 ? 12.902 -8.874 -12.329 1.00 81.94 112 ALA A C 1
ATOM 826 O O . ALA A 1 112 ? 14.066 -9.240 -12.210 1.00 81.94 112 ALA A O 1
ATOM 827 N N . GLN A 1 113 ? 12.349 -7.980 -11.505 1.00 83.12 113 GLN A N 1
ATOM 828 C CA . GLN A 1 113 ? 13.032 -7.325 -10.384 1.00 83.12 113 GLN A CA 1
ATOM 829 C C . GLN A 1 113 ? 12.848 -8.056 -9.042 1.00 83.12 113 GLN A C 1
ATOM 831 O O . GLN A 1 113 ? 13.197 -7.511 -8.002 1.00 83.12 113 GLN A O 1
ATOM 836 N N . GLY A 1 114 ? 12.283 -9.268 -9.035 1.00 84.88 114 GLY A N 1
ATOM 837 C CA . GLY A 1 114 ? 12.105 -10.065 -7.816 1.00 84.88 114 GLY A CA 1
ATOM 838 C C . GLY A 1 114 ? 10.867 -9.724 -6.988 1.00 84.88 114 GLY A C 1
ATOM 839 O O . GLY A 1 114 ? 10.766 -10.191 -5.860 1.00 84.88 114 GLY A O 1
ATOM 840 N N . VAL A 1 115 ? 9.917 -8.948 -7.521 1.00 84.62 115 VAL A N 1
ATOM 841 C CA . VAL A 1 115 ? 8.625 -8.664 -6.876 1.00 84.62 115 VAL A CA 1
ATOM 842 C C . VAL A 1 115 ? 7.524 -9.424 -7.608 1.00 84.62 115 VAL A C 1
ATOM 844 O O . VAL A 1 115 ? 7.197 -9.103 -8.749 1.00 84.62 115 VAL A O 1
ATOM 847 N N . PHE A 1 116 ? 6.939 -10.422 -6.955 1.00 84.62 116 PHE A N 1
ATOM 848 C CA . PHE A 1 116 ? 6.023 -11.366 -7.591 1.00 84.62 116 PHE A CA 1
ATOM 849 C C . PHE A 1 116 ? 4.559 -11.112 -7.212 1.00 84.62 116 PHE A C 1
ATOM 851 O O . PHE A 1 116 ? 4.273 -10.656 -6.099 1.00 84.62 116 PHE A O 1
ATOM 858 N N . PRO A 1 117 ? 3.607 -11.422 -8.111 1.00 79.81 117 PRO A N 1
ATOM 859 C CA . PRO A 1 117 ? 2.196 -11.455 -7.754 1.00 79.81 117 PRO A CA 1
ATOM 860 C C . PRO A 1 117 ? 1.916 -12.557 -6.723 1.00 79.81 117 PRO A C 1
ATOM 862 O O . PRO A 1 117 ? 2.374 -13.691 -6.851 1.00 79.81 117 PRO A O 1
ATOM 865 N N . MET A 1 118 ? 1.144 -12.220 -5.692 1.00 82.00 118 MET A N 1
ATOM 866 C CA . MET A 1 118 ? 0.684 -13.160 -4.674 1.00 82.00 118 MET A CA 1
ATOM 867 C C . MET A 1 118 ? -0.545 -13.919 -5.164 1.00 82.00 118 MET A C 1
ATOM 869 O O . MET A 1 118 ? -1.474 -13.325 -5.712 1.00 82.00 118 MET A O 1
ATOM 873 N N . LYS A 1 119 ? -0.587 -15.224 -4.907 1.00 82.31 119 LYS A N 1
ATOM 874 C CA . LYS A 1 119 ? -1.817 -16.000 -5.072 1.00 82.31 119 LYS A CA 1
ATOM 875 C C . LYS A 1 119 ? -2.850 -15.561 -4.022 1.00 82.31 119 LYS A C 1
ATOM 877 O O . LYS A 1 119 ? -2.445 -15.316 -2.880 1.00 82.31 119 LYS A O 1
ATOM 882 N N . PRO A 1 120 ? -4.147 -15.469 -4.366 1.00 77.81 120 PRO A N 1
ATOM 883 C CA . PRO A 1 120 ? -5.193 -15.078 -3.422 1.00 77.81 120 PRO A CA 1
ATOM 884 C C . PRO A 1 120 ? -5.190 -15.886 -2.121 1.00 77.81 120 PRO A C 1
ATOM 886 O O . PRO A 1 120 ? -5.353 -15.317 -1.047 1.00 77.81 120 PRO A O 1
ATOM 889 N N . GLU A 1 121 ? -4.943 -17.192 -2.202 1.00 80.50 121 GLU A N 1
ATOM 890 C CA . GLU A 1 121 ? -4.947 -18.099 -1.052 1.00 80.50 121 GLU A CA 1
ATOM 891 C C . GLU A 1 121 ? -3.824 -17.737 -0.070 1.00 80.50 121 GLU A C 1
ATOM 893 O O . GLU A 1 121 ? -4.076 -17.483 1.106 1.00 80.50 121 GLU A O 1
ATOM 898 N N . SER A 1 122 ? -2.596 -17.580 -0.573 1.00 80.12 122 SER A N 1
ATOM 899 C CA . SER A 1 122 ? -1.440 -17.178 0.240 1.00 80.12 122 SER A CA 1
ATOM 900 C C . SER A 1 122 ? -1.591 -15.770 0.825 1.00 80.12 122 SER A C 1
ATOM 902 O O . SER A 1 122 ? -1.116 -15.491 1.924 1.00 80.12 122 SER A O 1
ATOM 904 N N . ALA A 1 123 ? -2.254 -14.865 0.101 1.00 77.06 123 ALA A N 1
ATOM 905 C CA . ALA A 1 123 ? -2.520 -13.514 0.579 1.00 77.06 123 ALA A CA 1
ATOM 906 C C . ALA A 1 123 ? -3.526 -13.499 1.746 1.00 77.06 123 ALA A C 1
ATOM 908 O O . ALA A 1 123 ? -3.375 -12.706 2.676 1.00 77.06 123 ALA A O 1
ATOM 909 N N . LEU A 1 124 ? -4.526 -14.385 1.723 1.00 80.19 124 LEU A N 1
ATOM 910 C CA . LEU A 1 124 ? -5.497 -14.541 2.809 1.00 80.19 124 LEU A CA 1
ATOM 911 C C . LEU A 1 124 ? -4.884 -15.211 4.048 1.00 80.19 124 LEU A C 1
ATOM 913 O O . LEU A 1 124 ? -5.139 -14.756 5.160 1.00 80.19 124 LEU A O 1
ATOM 917 N N . GLU A 1 125 ? -4.021 -16.212 3.874 1.00 79.94 125 GLU A N 1
ATOM 918 C CA . GLU A 1 125 ? -3.255 -16.805 4.984 1.00 79.94 125 GLU A CA 1
ATOM 919 C C . GLU A 1 125 ? -2.349 -15.760 5.660 1.00 79.94 125 GLU A C 1
ATOM 921 O O . GLU A 1 125 ? -2.322 -15.623 6.887 1.00 79.94 125 GLU A O 1
ATOM 926 N N . ALA A 1 126 ? -1.650 -14.949 4.859 1.00 78.00 126 ALA A N 1
ATOM 927 C CA . ALA A 1 126 ? -0.827 -13.855 5.367 1.00 78.00 126 ALA A CA 1
ATOM 928 C C . ALA A 1 126 ? -1.660 -12.785 6.093 1.00 78.00 126 ALA A C 1
ATOM 930 O O . ALA A 1 126 ? -1.194 -12.210 7.080 1.00 78.00 126 ALA A O 1
ATOM 931 N N . LEU A 1 127 ? -2.891 -12.529 5.635 1.00 78.94 127 LEU A N 1
ATOM 932 C CA . LEU A 1 127 ? -3.820 -11.611 6.289 1.00 78.94 127 LEU A CA 1
ATOM 933 C C . LEU A 1 127 ? -4.197 -12.088 7.687 1.00 78.94 127 LEU A C 1
ATOM 935 O O . LEU A 1 127 ? -4.157 -11.298 8.628 1.00 78.94 127 LEU A O 1
ATOM 939 N N . GLU A 1 128 ? -4.545 -13.363 7.828 1.00 79.31 128 GLU A N 1
ATOM 940 C CA . GLU A 1 128 ? -4.915 -13.946 9.115 1.00 79.31 128 GLU A CA 1
ATOM 941 C C . GLU A 1 128 ? -3.763 -13.838 10.119 1.00 79.31 128 GLU A C 1
ATOM 943 O O . GLU A 1 128 ? -3.940 -13.321 11.228 1.00 79.31 128 GLU A O 1
ATOM 948 N N . PHE A 1 129 ? -2.549 -14.198 9.691 1.00 76.38 129 PHE A N 1
ATOM 949 C CA . PHE A 1 129 ? -1.355 -14.027 10.511 1.00 76.38 129 PHE A CA 1
ATOM 950 C C . PHE A 1 129 ? -1.129 -12.558 10.882 1.00 76.38 129 PHE A C 1
ATOM 952 O O . PHE A 1 129 ? -0.927 -12.233 12.049 1.00 76.38 129 PHE A O 1
ATOM 959 N N . ALA A 1 130 ? -1.210 -11.643 9.922 1.00 75.12 130 ALA A N 1
ATOM 960 C CA . ALA A 1 130 ? -0.974 -10.223 10.141 1.00 75.12 130 ALA A CA 1
ATOM 961 C C . ALA A 1 130 ? -1.955 -9.578 11.127 1.00 75.12 130 ALA A C 1
ATOM 963 O O . ALA A 1 130 ? -1.546 -8.766 11.960 1.00 75.12 130 ALA A O 1
ATOM 964 N N . LEU A 1 131 ? -3.234 -9.957 11.076 1.00 76.56 131 LEU A N 1
ATOM 965 C CA . LEU A 1 131 ? -4.241 -9.458 12.012 1.00 76.56 131 LEU A CA 1
ATOM 966 C C . LEU A 1 131 ? -3.938 -9.858 13.468 1.00 76.56 131 LEU A C 1
ATOM 968 O O . LEU A 1 131 ? -4.333 -9.130 14.377 1.00 76.56 131 LEU A O 1
ATOM 972 N N . SER A 1 132 ? -3.174 -10.935 13.699 1.00 77.94 132 SER A N 1
ATOM 973 C CA . SER A 1 132 ? -2.728 -11.354 15.040 1.00 77.94 132 SER A CA 1
ATOM 974 C C . SER A 1 132 ? -1.545 -10.552 15.605 1.00 77.94 132 SER A C 1
ATOM 976 O O . SER A 1 132 ? -1.272 -10.623 16.798 1.00 77.94 132 SER A O 1
ATOM 978 N N . GLN A 1 133 ? -0.832 -9.776 14.781 1.00 78.12 133 GLN A N 1
ATOM 979 C CA . GLN A 1 133 ? 0.430 -9.129 15.180 1.00 78.12 133 GLN A CA 1
ATOM 980 C C . GLN A 1 133 ? 0.251 -7.781 15.893 1.00 78.12 133 GLN A C 1
ATOM 982 O O . GLN A 1 133 ? 1.237 -7.136 16.251 1.00 78.12 133 GLN A O 1
ATOM 987 N N . GLU A 1 134 ? -0.991 -7.308 16.032 1.00 80.69 134 GLU A N 1
ATOM 988 C CA . GLU A 1 134 ? -1.342 -6.034 16.667 1.00 80.69 134 GLU A CA 1
ATOM 989 C C . GLU A 1 134 ? -0.506 -4.833 16.176 1.00 80.69 134 GLU A C 1
ATOM 991 O O . GLU A 1 134 ? -0.228 -3.900 16.930 1.00 80.69 134 GLU A O 1
ATOM 996 N N . ARG A 1 135 ? -0.135 -4.788 14.890 1.00 82.38 135 ARG A N 1
ATOM 997 C CA . ARG A 1 135 ? 0.585 -3.646 14.299 1.00 82.38 135 ARG A CA 1
ATOM 998 C C . ARG A 1 135 ? -0.377 -2.642 13.640 1.00 82.38 135 ARG A C 1
ATOM 1000 O O . ARG A 1 135 ? -1.351 -3.066 13.024 1.00 82.38 135 ARG A O 1
ATOM 1007 N N . PRO A 1 136 ? -0.128 -1.319 13.736 1.00 82.81 136 PRO A N 1
ATOM 1008 C CA . PRO A 1 136 ? -0.940 -0.298 13.057 1.00 82.81 136 PRO A CA 1
ATOM 1009 C C . PRO A 1 136 ? -0.788 -0.312 11.534 1.00 82.81 136 PRO A C 1
ATOM 1011 O O . PRO A 1 136 ? -1.682 0.140 10.824 1.00 82.81 136 PRO A O 1
ATOM 1014 N N . GLN A 1 137 ? 0.337 -0.817 11.033 1.00 83.69 137 GLN A N 1
ATOM 1015 C CA . GLN A 1 137 ? 0.658 -0.859 9.615 1.00 83.69 137 GLN A CA 1
ATOM 1016 C C . GLN A 1 137 ? 1.368 -2.173 9.304 1.00 83.69 137 GLN A C 1
ATOM 1018 O O . GLN A 1 137 ? 2.299 -2.555 10.016 1.00 83.69 137 GLN A O 1
ATOM 1023 N N . ILE A 1 138 ? 0.924 -2.855 8.250 1.00 84.12 138 ILE A N 1
ATOM 1024 C CA . ILE A 1 138 ? 1.520 -4.105 7.778 1.00 84.12 138 ILE A CA 1
ATOM 1025 C C . ILE A 1 138 ? 1.677 -4.049 6.262 1.00 84.12 138 ILE A C 1
ATOM 1027 O O . ILE A 1 138 ? 0.787 -3.606 5.540 1.00 84.12 138 ILE A O 1
ATOM 1031 N N . ALA A 1 139 ? 2.827 -4.506 5.786 1.00 83.31 139 ALA A N 1
ATOM 1032 C CA . ALA A 1 139 ? 3.118 -4.711 4.379 1.00 83.31 139 ALA A CA 1
ATOM 1033 C C . ALA A 1 139 ? 3.002 -6.202 4.044 1.00 83.31 139 ALA A C 1
ATOM 1035 O O . ALA A 1 139 ? 3.597 -7.024 4.737 1.00 83.31 139 ALA A O 1
ATOM 1036 N N . MET A 1 140 ? 2.273 -6.549 2.983 1.00 81.88 140 MET A N 1
ATOM 1037 C CA . MET A 1 140 ? 2.148 -7.926 2.492 1.00 81.88 140 MET A CA 1
ATOM 1038 C C . MET A 1 140 ? 2.599 -7.979 1.043 1.00 81.88 140 MET A C 1
ATOM 1040 O O . MET A 1 140 ? 1.951 -7.405 0.170 1.00 81.88 140 MET A O 1
ATOM 1044 N N . MET A 1 141 ? 3.730 -8.628 0.790 1.00 83.38 141 MET A N 1
ATOM 1045 C CA . MET A 1 141 ? 4.357 -8.685 -0.528 1.00 83.38 141 MET A CA 1
ATOM 1046 C C . MET A 1 141 ? 5.124 -9.993 -0.708 1.00 83.38 141 MET A C 1
ATOM 1048 O O . MET A 1 141 ? 5.708 -10.504 0.245 1.00 83.38 141 MET A O 1
ATOM 1052 N N . SER A 1 142 ? 5.153 -10.503 -1.941 1.00 86.12 142 SER A N 1
ATOM 1053 C CA . SER A 1 142 ? 6.029 -11.607 -2.332 1.00 86.12 142 SER A CA 1
ATOM 1054 C C . SER A 1 142 ? 7.281 -11.033 -2.987 1.00 86.12 142 SER A C 1
ATOM 1056 O O . SER A 1 142 ? 7.205 -10.447 -4.069 1.00 86.12 142 SER A O 1
ATOM 1058 N N . VAL A 1 143 ? 8.420 -11.139 -2.300 1.00 87.38 143 VAL A N 1
ATOM 1059 C CA . VAL A 1 143 ? 9.692 -10.566 -2.755 1.00 87.38 143 VAL A CA 1
ATOM 1060 C C . VAL A 1 143 ? 10.824 -11.569 -2.578 1.00 87.38 143 VAL A C 1
ATOM 1062 O O . VAL A 1 143 ? 11.028 -12.101 -1.488 1.00 87.38 143 VAL A O 1
ATOM 1065 N N . ASP A 1 144 ? 11.588 -11.777 -3.645 1.00 89.38 144 ASP A N 1
ATOM 1066 C CA . ASP A 1 144 ? 12.929 -12.352 -3.594 1.00 89.38 144 ASP A CA 1
ATOM 1067 C C . ASP A 1 144 ? 13.916 -11.213 -3.326 1.00 89.38 144 ASP A C 1
ATOM 1069 O O . ASP A 1 144 ? 14.262 -10.435 -4.218 1.00 89.38 144 ASP A O 1
ATOM 1073 N N . TRP A 1 145 ? 14.309 -11.067 -2.058 1.00 89.25 145 TRP A N 1
ATOM 1074 C CA . TRP A 1 145 ? 15.158 -9.963 -1.619 1.00 89.25 145 TRP A CA 1
ATOM 1075 C C . TRP A 1 145 ? 16.526 -9.945 -2.313 1.00 89.25 145 TRP A C 1
ATOM 1077 O O . TRP A 1 145 ? 16.870 -8.886 -2.836 1.00 89.25 145 TRP A O 1
ATOM 1087 N N . PRO A 1 146 ? 17.299 -11.049 -2.388 1.00 89.62 146 PRO A N 1
ATOM 1088 C CA . PRO A 1 146 ? 18.534 -11.086 -3.174 1.00 89.62 146 PRO A CA 1
ATOM 1089 C C . PRO A 1 146 ? 18.365 -10.533 -4.594 1.00 89.62 146 PRO A C 1
ATOM 1091 O O . PRO A 1 146 ? 19.035 -9.562 -4.955 1.00 89.62 146 PRO A O 1
ATOM 1094 N N . LYS A 1 147 ? 17.392 -11.059 -5.347 1.00 88.62 147 LYS A N 1
ATOM 1095 C CA . LYS A 1 147 ? 17.107 -10.614 -6.718 1.00 88.62 147 LYS A CA 1
ATOM 1096 C C . LYS A 1 147 ? 16.679 -9.144 -6.775 1.00 88.62 147 LYS A C 1
ATOM 1098 O O . LYS A 1 147 ? 17.072 -8.407 -7.680 1.00 88.62 147 LYS A O 1
ATOM 1103 N N . TYR A 1 148 ? 15.902 -8.692 -5.792 1.00 87.19 148 TYR A N 1
ATOM 1104 C CA . TYR A 1 148 ? 15.465 -7.302 -5.693 1.00 87.19 148 TYR A CA 1
ATOM 1105 C C . TYR A 1 148 ? 16.628 -6.328 -5.484 1.00 87.19 148 TYR A C 1
ATOM 1107 O O . TYR A 1 148 ? 16.664 -5.283 -6.138 1.00 87.19 148 TYR A O 1
ATOM 1115 N N . PHE A 1 149 ? 17.591 -6.653 -4.616 1.00 86.75 149 PHE A N 1
ATOM 1116 C CA . PHE A 1 149 ? 18.764 -5.805 -4.376 1.00 86.75 149 PHE A CA 1
ATOM 1117 C C . PHE A 1 149 ? 19.750 -5.803 -5.551 1.00 86.75 149 PHE A C 1
ATOM 1119 O O . PHE A 1 149 ? 20.364 -4.765 -5.806 1.00 86.75 149 PHE A O 1
ATOM 1126 N N . GLU A 1 150 ? 19.866 -6.908 -6.293 1.00 86.62 150 GLU A N 1
ATOM 1127 C CA . GLU A 1 150 ? 20.625 -6.958 -7.552 1.00 86.62 150 GLU A CA 1
ATOM 1128 C C . GLU A 1 150 ? 20.012 -6.032 -8.610 1.00 86.62 150 GLU A C 1
ATOM 1130 O O . GLU A 1 150 ? 20.711 -5.219 -9.216 1.00 86.62 150 GLU A O 1
ATOM 1135 N N . ALA A 1 151 ? 18.689 -6.096 -8.784 1.00 82.06 151 ALA A N 1
ATOM 1136 C CA . ALA A 1 151 ? 17.971 -5.258 -9.741 1.00 82.06 151 ALA A CA 1
ATOM 1137 C C . ALA A 1 151 ? 17.884 -3.778 -9.315 1.00 82.06 151 ALA A C 1
ATOM 1139 O O . ALA A 1 151 ? 17.733 -2.895 -10.160 1.00 82.06 151 ALA A O 1
ATOM 1140 N N . ASN A 1 152 ? 17.983 -3.489 -8.012 1.00 78.44 152 ASN A N 1
ATOM 1141 C CA . ASN A 1 152 ? 17.822 -2.154 -7.440 1.00 78.44 152 ASN A CA 1
ATOM 1142 C C . ASN A 1 152 ? 19.019 -1.784 -6.558 1.00 78.44 152 ASN A C 1
ATOM 1144 O O . ASN A 1 152 ? 18.891 -1.638 -5.346 1.00 78.44 152 ASN A O 1
ATOM 1148 N N . VAL A 1 153 ? 20.183 -1.541 -7.164 1.00 75.12 153 VAL A N 1
ATOM 1149 C CA . VAL A 1 153 ? 21.447 -1.253 -6.448 1.00 75.12 153 VAL A CA 1
ATOM 1150 C C . VAL A 1 153 ? 21.325 -0.117 -5.416 1.00 75.12 153 VAL A C 1
ATOM 1152 O O . VAL A 1 153 ? 21.951 -0.153 -4.356 1.00 75.12 153 VAL A O 1
ATOM 1155 N N . ARG A 1 154 ? 20.471 0.885 -5.676 1.00 75.12 154 ARG A N 1
ATOM 1156 C CA . ARG A 1 154 ? 20.210 1.994 -4.738 1.00 75.12 154 ARG A CA 1
ATOM 1157 C C . ARG A 1 154 ? 19.359 1.598 -3.525 1.00 75.12 154 ARG A C 1
ATOM 1159 O O . ARG A 1 154 ? 19.412 2.298 -2.519 1.00 75.12 154 ARG A O 1
ATOM 1166 N N . ALA A 1 155 ? 18.614 0.493 -3.582 1.00 75.81 155 ALA A N 1
ATOM 1167 C CA . ALA A 1 155 ? 17.813 -0.006 -2.463 1.00 75.81 155 ALA A CA 1
ATOM 1168 C C . ALA A 1 155 ? 18.687 -0.325 -1.242 1.00 75.81 155 ALA A C 1
ATOM 1170 O O . ALA A 1 155 ? 18.290 -0.042 -0.112 1.00 75.81 155 ALA A O 1
ATOM 1171 N N . SER A 1 156 ? 19.915 -0.804 -1.467 1.00 73.19 156 SER A N 1
ATOM 1172 C CA . SER A 1 156 ? 20.913 -1.080 -0.421 1.00 73.19 156 SER A CA 1
ATOM 1173 C C . SER A 1 156 ? 21.319 0.155 0.391 1.00 73.19 156 SER A C 1
ATOM 1175 O O . SER A 1 156 ? 21.820 0.015 1.502 1.00 73.19 156 SER A O 1
ATOM 1177 N N . ALA A 1 157 ? 21.115 1.362 -0.147 1.00 74.69 157 ALA A N 1
ATOM 1178 C CA . ALA A 1 157 ? 21.408 2.618 0.542 1.00 74.69 157 ALA A CA 1
ATOM 1179 C C . ALA A 1 157 ? 20.220 3.144 1.368 1.00 74.69 157 ALA A C 1
ATOM 1181 O O . ALA A 1 157 ? 20.346 4.172 2.030 1.00 74.69 157 ALA A O 1
ATOM 1182 N N . THR A 1 158 ? 19.060 2.477 1.331 1.00 76.44 158 THR A N 1
ATOM 1183 C CA . THR A 1 158 ? 17.858 2.931 2.041 1.00 76.44 158 THR A CA 1
ATOM 1184 C C . THR A 1 158 ? 17.791 2.321 3.447 1.00 76.44 158 THR A C 1
ATOM 1186 O O . THR A 1 158 ? 17.712 1.097 3.574 1.00 76.44 158 THR A O 1
ATOM 1189 N N . PRO A 1 159 ? 17.761 3.134 4.526 1.00 77.56 159 PRO A N 1
ATOM 1190 C CA . PRO A 1 159 ? 17.656 2.611 5.893 1.00 77.56 159 PRO A CA 1
ATOM 1191 C C . PRO A 1 159 ? 16.404 1.754 6.113 1.00 77.56 159 PRO A C 1
ATOM 1193 O O . PRO A 1 159 ? 16.433 0.796 6.879 1.00 77.56 159 PRO A O 1
ATOM 1196 N N . PHE A 1 160 ? 15.323 2.064 5.391 1.00 78.06 160 PHE A N 1
ATOM 1197 C CA . PHE A 1 160 ? 14.061 1.328 5.430 1.00 78.06 160 PHE A CA 1
ATOM 1198 C C . PHE A 1 160 ? 14.215 -0.164 5.085 1.00 78.06 160 PHE A C 1
ATOM 1200 O O . PHE A 1 160 ? 13.535 -0.997 5.677 1.00 78.06 160 PHE A O 1
ATOM 1207 N N . LEU A 1 161 ? 15.127 -0.520 4.173 1.00 81.19 161 LEU A N 1
ATOM 1208 C CA . LEU A 1 161 ? 15.309 -1.901 3.710 1.00 81.19 161 LEU A CA 1
ATOM 1209 C C . LEU A 1 161 ? 16.482 -2.626 4.388 1.00 81.19 161 LEU A C 1
ATOM 1211 O O . LEU A 1 161 ? 16.782 -3.768 4.041 1.00 81.19 161 LEU A O 1
ATOM 1215 N N . ALA A 1 162 ? 17.135 -2.012 5.379 1.00 81.38 162 ALA A N 1
ATOM 1216 C CA . ALA A 1 162 ? 18.330 -2.573 6.015 1.00 81.38 162 ALA A CA 1
ATOM 1217 C C . ALA A 1 162 ? 18.097 -3.960 6.647 1.00 81.38 162 ALA A C 1
ATOM 1219 O O . ALA A 1 162 ? 18.995 -4.799 6.644 1.00 81.38 162 ALA A O 1
ATOM 1220 N N . HIS A 1 163 ? 16.890 -4.224 7.157 1.00 82.69 163 HIS A N 1
ATOM 1221 C CA . HIS A 1 163 ? 16.547 -5.492 7.813 1.00 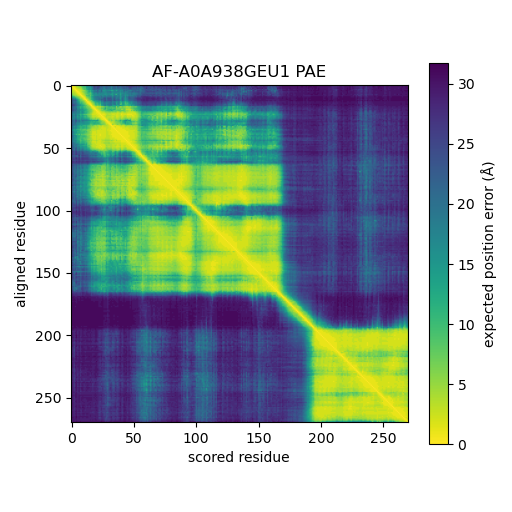82.69 163 HIS A CA 1
ATOM 1222 C C . HIS A 1 163 ? 16.312 -6.661 6.852 1.00 82.69 163 HIS A C 1
ATOM 1224 O O . HIS A 1 163 ? 16.377 -7.812 7.277 1.00 82.69 163 HIS A O 1
ATOM 1230 N N . VAL A 1 164 ? 16.045 -6.371 5.579 1.00 84.94 164 VAL A N 1
ATOM 1231 C CA . VAL A 1 164 ? 15.806 -7.376 4.531 1.00 84.94 164 VAL A CA 1
ATOM 1232 C C . VAL A 1 164 ? 16.965 -7.464 3.536 1.00 84.94 164 VAL A C 1
ATOM 1234 O O . VAL A 1 164 ? 16.955 -8.313 2.649 1.00 84.94 164 VAL A O 1
ATOM 1237 N N . ALA A 1 165 ? 17.981 -6.609 3.689 1.00 83.25 165 ALA A N 1
ATOM 1238 C CA . ALA A 1 165 ? 19.186 -6.639 2.875 1.00 83.25 165 ALA A CA 1
ATOM 1239 C C . ALA A 1 165 ? 19.952 -7.962 3.058 1.00 83.25 165 ALA A C 1
ATOM 1241 O O . ALA A 1 165 ? 20.142 -8.406 4.198 1.00 83.25 165 ALA A O 1
ATOM 1242 N N . PRO A 1 166 ? 20.434 -8.591 1.968 1.00 79.06 166 PRO A N 1
ATOM 1243 C CA . PRO A 1 166 ? 21.251 -9.788 2.074 1.00 79.06 166 PRO A CA 1
ATOM 1244 C C . PRO A 1 166 ? 22.491 -9.480 2.917 1.00 79.06 166 PRO A C 1
ATOM 1246 O O . PRO A 1 166 ? 23.232 -8.525 2.666 1.00 79.06 166 PRO A O 1
ATOM 1249 N N . ARG A 1 167 ? 22.713 -10.286 3.961 1.00 71.00 167 ARG A N 1
ATOM 1250 C CA . ARG A 1 167 ? 23.906 -10.163 4.801 1.00 71.00 167 ARG A CA 1
ATOM 1251 C C . ARG A 1 167 ? 25.122 -10.441 3.927 1.00 71.00 167 ARG A C 1
ATOM 1253 O O . ARG A 1 167 ? 25.284 -11.562 3.456 1.00 71.00 167 ARG A O 1
ATOM 1260 N N . LYS A 1 168 ? 25.988 -9.440 3.733 1.00 59.12 168 LYS A N 1
ATOM 1261 C CA . LYS A 1 168 ? 27.295 -9.646 3.097 1.00 59.12 168 LYS A CA 1
ATOM 1262 C C . LYS A 1 168 ? 28.044 -10.710 3.899 1.00 59.12 168 LYS A C 1
ATOM 1264 O O . LYS A 1 168 ? 28.472 -10.446 5.024 1.00 59.12 168 LYS A O 1
ATOM 1269 N N . SER A 1 169 ? 28.185 -11.909 3.345 1.00 41.97 169 SER A N 1
ATOM 1270 C CA . SER A 1 169 ? 29.099 -12.908 3.880 1.00 41.97 169 SER A CA 1
ATOM 1271 C C . SER A 1 169 ? 30.498 -12.302 3.846 1.00 41.97 169 SER A C 1
ATOM 1273 O O . SER A 1 169 ? 31.000 -11.949 2.779 1.00 41.97 169 SER A O 1
ATOM 1275 N N . LYS A 1 170 ? 31.131 -12.146 5.013 1.00 37.50 170 LYS A N 1
ATOM 1276 C CA . LYS A 1 170 ? 32.572 -11.902 5.090 1.00 37.50 170 LYS A CA 1
ATOM 1277 C C . LYS A 1 170 ? 33.274 -13.150 4.554 1.00 37.50 170 LYS A C 1
ATOM 1279 O O . LYS A 1 170 ? 33.607 -14.041 5.326 1.00 37.50 170 LYS A O 1
ATOM 1284 N N . GLN A 1 171 ? 33.483 -13.224 3.247 1.00 35.16 171 GLN A N 1
ATOM 1285 C CA . GLN A 1 171 ? 34.503 -14.087 2.679 1.00 35.16 171 GLN A CA 1
ATOM 1286 C C . GLN A 1 171 ? 35.527 -13.217 1.966 1.00 35.16 171 GLN A C 1
ATOM 1288 O O . GLN A 1 171 ? 35.213 -12.426 1.081 1.00 35.16 171 GLN A O 1
ATOM 1293 N N . SER A 1 172 ? 36.740 -13.338 2.496 1.00 38.12 172 SER A N 1
ATOM 1294 C CA . SER A 1 172 ? 37.992 -12.795 2.003 1.00 38.12 172 SER A CA 1
ATOM 1295 C C . SER A 1 172 ? 38.165 -13.092 0.516 1.00 38.12 172 SER A C 1
ATOM 1297 O O . SER A 1 172 ? 37.937 -14.213 0.072 1.00 38.12 172 SER A O 1
ATOM 1299 N N . GLY A 1 173 ? 38.588 -12.079 -0.225 1.00 31.22 173 GLY A N 1
ATOM 1300 C CA . GLY A 1 173 ? 38.858 -12.153 -1.650 1.00 31.22 173 GLY A CA 1
ATOM 1301 C C . GLY A 1 173 ? 39.335 -10.794 -2.123 1.00 31.22 173 GLY A C 1
ATOM 1302 O O . GLY A 1 173 ? 38.608 -10.070 -2.793 1.00 31.22 173 GLY A O 1
ATOM 1303 N N . SER A 1 174 ? 40.532 -10.412 -1.683 1.00 36.84 174 SER A N 1
ATOM 1304 C CA . SER A 1 174 ? 41.294 -9.326 -2.284 1.00 36.84 174 SER A CA 1
ATOM 1305 C C . SER A 1 174 ? 41.429 -9.594 -3.782 1.00 36.84 174 SER A C 1
ATOM 1307 O O . SER A 1 174 ? 42.124 -10.532 -4.169 1.00 36.84 174 SER A O 1
ATOM 1309 N N . VAL A 1 175 ? 40.793 -8.776 -4.613 1.00 32.56 175 VAL A N 1
ATOM 1310 C CA . VAL A 1 175 ? 41.201 -8.633 -6.009 1.00 32.56 175 VAL A CA 1
ATOM 1311 C C . VAL A 1 175 ? 41.638 -7.194 -6.185 1.00 32.56 175 VAL A C 1
ATOM 1313 O O . VAL A 1 175 ? 40.898 -6.244 -5.924 1.00 32.56 175 VAL A O 1
ATOM 1316 N N . SER A 1 176 ? 42.922 -7.098 -6.491 1.00 28.73 176 SER A N 1
ATOM 1317 C CA . SER A 1 176 ? 43.731 -5.912 -6.634 1.00 28.73 176 SER A CA 1
ATOM 1318 C C . SER A 1 176 ? 43.213 -4.991 -7.730 1.00 28.73 176 SER A C 1
ATOM 1320 O O . SER A 1 176 ? 42.76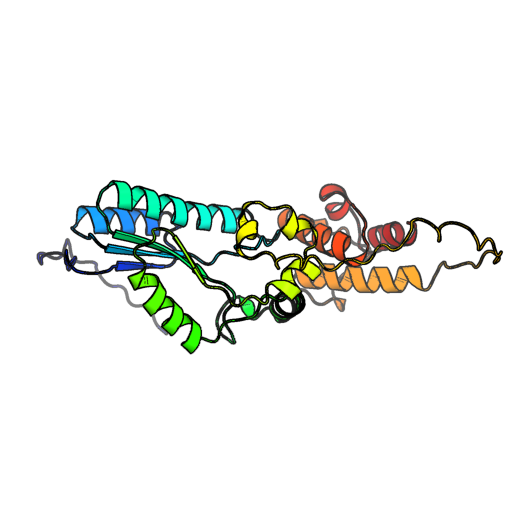4 -5.391 -8.799 1.00 28.73 176 SER A O 1
ATOM 1322 N N . SER A 1 177 ? 43.346 -3.711 -7.433 1.00 31.50 177 SER A N 1
ATOM 1323 C CA . SER A 1 177 ? 43.255 -2.565 -8.320 1.00 31.50 177 SER A CA 1
ATOM 1324 C C . SER A 1 177 ? 44.386 -2.554 -9.357 1.00 31.50 177 SER A C 1
ATOM 1326 O O . SER A 1 177 ? 45.285 -1.720 -9.268 1.00 31.50 177 SER A O 1
ATOM 1328 N N . GLU A 1 178 ? 44.364 -3.478 -10.324 1.00 29.27 178 GLU A N 1
ATOM 1329 C CA . GLU A 1 178 ? 45.426 -3.574 -11.337 1.00 29.27 178 GLU A CA 1
ATOM 1330 C C . GLU A 1 178 ? 44.974 -4.171 -12.688 1.00 29.27 178 GLU A C 1
ATOM 1332 O O . GLU A 1 178 ? 45.642 -5.025 -13.247 1.00 29.27 178 GLU A O 1
ATOM 1337 N N . GLU A 1 179 ? 43.851 -3.712 -13.256 1.00 27.69 179 GLU A N 1
ATOM 1338 C CA . GLU A 1 179 ? 43.452 -4.057 -14.644 1.00 27.69 179 GLU A CA 1
ATOM 1339 C C . GLU A 1 179 ? 42.859 -2.856 -15.417 1.00 27.69 179 GLU A C 1
ATOM 1341 O O . GLU A 1 179 ? 42.012 -2.974 -16.297 1.00 27.69 179 GLU A O 1
ATOM 1346 N N . LEU A 1 180 ? 43.345 -1.650 -15.107 1.00 30.64 180 LEU A N 1
ATOM 1347 C CA . LEU A 1 180 ? 43.099 -0.417 -15.866 1.00 30.64 180 LEU A CA 1
ATOM 1348 C C . LEU A 1 180 ? 44.395 0.025 -16.547 1.00 30.64 180 LEU A C 1
ATOM 1350 O O . LEU A 1 180 ? 44.988 1.032 -16.173 1.00 30.64 180 LEU A O 1
ATOM 1354 N N . ARG A 1 181 ? 44.872 -0.764 -17.515 1.00 33.72 181 ARG A N 1
ATOM 1355 C CA . ARG A 1 181 ? 45.882 -0.362 -18.511 1.00 33.72 181 ARG A CA 1
ATOM 1356 C C . ARG A 1 181 ? 46.126 -1.515 -19.479 1.00 33.72 181 ARG A C 1
ATOM 1358 O O . ARG A 1 181 ? 46.902 -2.408 -19.172 1.00 33.72 181 ARG A O 1
ATOM 1365 N N . ASN A 1 182 ? 45.435 -1.496 -20.619 1.00 26.95 182 ASN A N 1
ATOM 1366 C CA . ASN A 1 182 ? 45.966 -1.802 -21.957 1.00 26.95 182 ASN A CA 1
ATOM 1367 C C . ASN A 1 182 ? 44.815 -2.067 -22.932 1.00 26.95 182 ASN A C 1
ATOM 1369 O O . ASN A 1 182 ? 43.966 -2.915 -22.684 1.00 26.95 182 ASN A O 1
ATOM 1373 N N . GLY A 1 183 ? 44.810 -1.347 -24.056 1.00 26.50 183 GLY A N 1
ATOM 1374 C CA . GLY A 1 183 ? 43.874 -1.615 -25.148 1.00 26.50 183 GLY A CA 1
ATOM 1375 C C . GLY A 1 183 ? 43.506 -0.415 -26.015 1.00 26.50 183 GLY A C 1
ATOM 1376 O O . GLY A 1 183 ? 42.345 -0.265 -26.373 1.00 26.50 183 GLY A O 1
ATOM 1377 N N . SER A 1 184 ? 44.460 0.453 -26.355 1.00 31.44 184 SER A N 1
ATOM 1378 C CA . SER A 1 184 ? 44.333 1.325 -27.526 1.00 31.44 184 SER A CA 1
ATOM 1379 C C . SER A 1 184 ? 44.472 0.476 -28.792 1.00 31.44 184 SER A C 1
ATOM 1381 O O . SER A 1 184 ? 45.530 -0.104 -29.027 1.00 31.44 184 SER A O 1
ATOM 1383 N N . GLY A 1 185 ? 43.407 0.412 -29.589 1.00 27.41 185 GLY A N 1
ATOM 1384 C CA . GLY A 1 185 ? 43.372 -0.217 -30.906 1.00 27.41 185 GLY A CA 1
ATOM 1385 C C . GLY A 1 185 ? 42.329 0.475 -31.779 1.00 27.41 185 GLY A C 1
ATOM 1386 O O . GLY A 1 185 ? 41.146 0.493 -31.453 1.00 27.41 185 GLY A O 1
ATOM 1387 N N . GLU A 1 186 ? 42.807 1.100 -32.849 1.00 29.42 186 GLU A N 1
ATOM 1388 C CA . GLU A 1 186 ? 42.068 1.876 -33.843 1.00 29.42 186 GLU A CA 1
ATOM 1389 C C . GLU A 1 186 ? 40.890 1.122 -34.476 1.00 29.42 186 GLU A C 1
ATOM 1391 O O . GLU A 1 186 ? 40.976 -0.069 -34.775 1.00 29.42 186 GLU A O 1
ATOM 1396 N N . SER A 1 187 ? 39.817 1.849 -34.811 1.00 27.22 187 SER A N 1
ATOM 1397 C CA . SER A 1 187 ? 38.952 1.512 -35.948 1.00 27.22 187 SER A CA 1
ATOM 1398 C C . SER A 1 187 ? 38.205 2.741 -36.481 1.00 27.22 187 SER A C 1
ATOM 1400 O O . SER A 1 187 ? 37.591 3.507 -35.745 1.00 27.22 187 SER A O 1
ATOM 1402 N N . ALA A 1 188 ? 38.312 2.884 -37.800 1.00 29.77 188 ALA A N 1
ATOM 1403 C CA . ALA A 1 188 ? 37.887 3.946 -38.711 1.00 29.77 188 ALA A CA 1
ATOM 1404 C C . ALA A 1 188 ? 36.401 4.396 -38.631 1.00 29.77 188 ALA A C 1
ATOM 1406 O O . ALA A 1 188 ? 35.545 3.660 -38.132 1.00 29.77 188 ALA A O 1
ATOM 1407 N N . PRO A 1 189 ? 36.044 5.574 -39.196 1.00 34.47 189 PRO A N 1
ATOM 1408 C CA . PRO A 1 189 ? 34.706 6.146 -39.073 1.00 34.47 189 PRO A CA 1
ATOM 1409 C C . PRO A 1 189 ? 33.716 5.438 -40.008 1.00 34.47 189 PRO A C 1
ATOM 1411 O O . PRO A 1 189 ? 33.876 5.440 -41.229 1.00 34.47 189 PRO A O 1
ATOM 1414 N N . ARG A 1 190 ? 32.647 4.854 -39.455 1.00 35.19 190 ARG A N 1
ATOM 1415 C CA . ARG A 1 190 ? 31.526 4.308 -40.238 1.00 35.19 190 ARG A CA 1
ATOM 1416 C C . ARG A 1 190 ? 30.273 5.163 -40.062 1.00 35.19 190 ARG A C 1
ATOM 1418 O O . ARG A 1 190 ? 29.684 5.213 -38.988 1.00 35.19 190 ARG A O 1
ATOM 1425 N N . LYS A 1 191 ? 29.855 5.789 -41.167 1.00 40.12 191 LYS A N 1
ATOM 1426 C CA . LYS A 1 191 ? 28.559 6.453 -41.372 1.00 40.12 191 LYS A CA 1
ATOM 1427 C C . LYS A 1 191 ? 27.399 5.554 -40.901 1.00 40.12 191 LYS A C 1
ATOM 1429 O O . LYS A 1 191 ? 27.104 4.544 -41.536 1.00 40.12 191 LYS A O 1
ATOM 1434 N N . ARG A 1 192 ? 26.714 5.947 -39.823 1.00 42.88 192 ARG A N 1
ATOM 1435 C CA . ARG A 1 192 ? 25.396 5.442 -39.394 1.00 42.88 192 ARG A CA 1
ATOM 1436 C C . ARG A 1 192 ? 24.426 6.620 -39.469 1.00 42.88 192 ARG A C 1
ATOM 1438 O O . ARG A 1 192 ? 24.445 7.463 -38.590 1.00 42.88 192 ARG A O 1
ATOM 1445 N N . GLY A 1 193 ? 23.631 6.718 -40.529 1.00 45.00 193 GLY A N 1
ATOM 1446 C CA . GLY A 1 193 ? 22.726 7.861 -40.721 1.00 45.00 193 GLY A CA 1
ATOM 1447 C C . GLY A 1 193 ? 21.417 7.507 -41.417 1.00 45.00 193 GLY A C 1
ATOM 1448 O O . GLY A 1 193 ? 20.929 8.303 -42.196 1.00 45.00 193 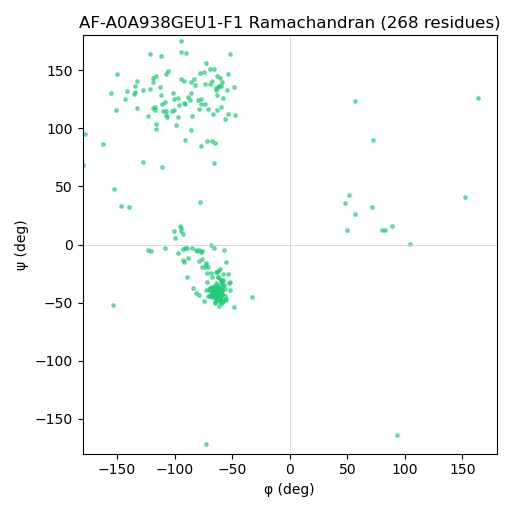GLY A O 1
ATOM 1449 N N . GLY A 1 194 ? 20.881 6.300 -41.209 1.00 47.84 194 GLY A N 1
ATOM 1450 C CA . GLY A 1 194 ? 19.593 5.923 -41.816 1.00 47.84 194 GLY A CA 1
ATOM 1451 C C . GLY A 1 194 ? 18.827 4.862 -41.032 1.00 47.84 194 GLY A C 1
ATOM 1452 O O . GLY A 1 194 ? 17.700 5.088 -40.626 1.00 47.84 194 GLY A O 1
ATOM 1453 N N . ARG A 1 195 ? 19.465 3.732 -40.693 1.00 52.53 195 ARG A N 1
ATOM 1454 C CA . ARG A 1 195 ? 18.787 2.621 -39.982 1.00 52.53 195 ARG A CA 1
ATOM 1455 C C . ARG A 1 195 ? 18.461 2.878 -38.504 1.00 52.53 195 ARG A C 1
ATOM 1457 O O . ARG A 1 195 ? 17.709 2.111 -37.919 1.00 52.53 195 ARG A O 1
ATOM 1464 N N . GLY A 1 196 ? 19.070 3.889 -37.884 1.00 69.44 196 GLY A N 1
ATOM 1465 C CA . GLY A 1 196 ? 18.814 4.230 -36.479 1.00 69.44 196 GLY A CA 1
ATOM 1466 C C . GLY A 1 196 ? 17.546 5.063 -36.307 1.00 69.44 196 GLY A C 1
ATOM 1467 O O . GLY A 1 196 ? 16.748 4.779 -35.423 1.00 69.44 196 GLY A O 1
ATOM 1468 N N . GLU A 1 197 ? 17.336 6.032 -37.198 1.00 76.38 197 GLU A N 1
ATOM 1469 C CA . GLU A 1 197 ? 16.239 6.998 -37.103 1.00 76.38 197 GLU A CA 1
ATOM 1470 C C . GLU A 1 197 ? 14.877 6.341 -37.338 1.00 76.38 197 GLU A C 1
ATOM 1472 O O . GLU A 1 197 ? 13.977 6.523 -36.525 1.00 76.38 197 GLU A O 1
ATOM 1477 N N . GLU A 1 198 ? 14.756 5.472 -38.347 1.00 79.56 198 GLU A N 1
ATOM 1478 C CA . GLU A 1 198 ? 13.519 4.718 -38.614 1.00 79.56 198 GLU A CA 1
ATOM 1479 C C . GLU A 1 198 ? 13.125 3.802 -37.441 1.00 79.56 198 GLU A C 1
ATOM 1481 O O . GLU A 1 198 ? 11.950 3.698 -37.084 1.00 79.56 198 GLU A O 1
ATOM 1486 N N . ALA A 1 199 ? 14.104 3.154 -36.799 1.00 82.06 199 ALA A N 1
ATOM 1487 C CA . ALA A 1 199 ? 13.859 2.284 -35.648 1.00 82.06 199 ALA A CA 1
ATOM 1488 C C . ALA A 1 199 ? 13.431 3.082 -34.405 1.00 82.06 199 ALA A C 1
ATOM 1490 O O . ALA A 1 199 ? 12.551 2.655 -33.652 1.00 82.06 199 ALA A O 1
ATOM 1491 N N . VAL A 1 200 ? 14.034 4.255 -34.201 1.00 86.19 200 VAL A N 1
ATOM 1492 C CA . VAL A 1 200 ? 13.672 5.181 -33.125 1.00 86.19 200 VAL A CA 1
ATOM 1493 C C . VAL A 1 200 ? 12.278 5.762 -33.360 1.00 86.19 200 VAL A C 1
ATOM 1495 O O . VAL A 1 200 ? 11.466 5.779 -32.435 1.00 86.19 200 VAL A O 1
ATOM 1498 N N . GLU A 1 201 ? 11.969 6.188 -34.584 1.00 88.00 201 GLU A N 1
ATOM 1499 C CA . GLU A 1 201 ? 10.658 6.729 -34.946 1.00 88.00 201 GLU A CA 1
ATOM 1500 C C . GLU A 1 201 ? 9.558 5.679 -34.763 1.00 88.00 201 GLU A C 1
ATOM 1502 O O . GLU A 1 201 ? 8.535 5.970 -34.142 1.00 88.00 201 GLU A O 1
ATOM 1507 N N . ALA A 1 202 ? 9.793 4.431 -35.184 1.00 86.50 202 ALA A N 1
ATOM 1508 C CA . ALA A 1 202 ? 8.863 3.325 -34.957 1.00 86.50 202 ALA A CA 1
ATOM 1509 C C . ALA A 1 202 ? 8.599 3.086 -33.460 1.00 86.50 202 ALA A C 1
ATOM 1511 O O . ALA A 1 202 ? 7.448 2.914 -33.044 1.00 86.50 202 ALA A O 1
ATOM 1512 N N . LYS A 1 203 ? 9.646 3.130 -32.624 1.00 87.19 203 LYS A N 1
ATOM 1513 C CA . LYS A 1 203 ? 9.502 2.943 -31.176 1.00 87.19 203 LYS A CA 1
ATOM 1514 C C . LYS A 1 203 ? 8.788 4.119 -30.506 1.00 87.19 203 LYS A C 1
ATOM 1516 O O . LYS A 1 203 ? 7.943 3.895 -29.640 1.00 87.19 203 LYS A O 1
ATOM 1521 N N . LEU A 1 204 ? 9.066 5.355 -30.919 1.00 89.50 204 LEU A N 1
ATOM 1522 C CA . LEU A 1 204 ? 8.343 6.536 -30.440 1.00 89.50 204 LEU A CA 1
ATOM 1523 C C . LEU A 1 204 ? 6.870 6.502 -30.856 1.00 89.50 204 LEU A C 1
ATOM 1525 O O . LEU A 1 204 ? 6.003 6.809 -30.041 1.00 89.50 204 LEU A O 1
ATOM 1529 N N . LYS A 1 205 ? 6.571 6.057 -32.082 1.00 90.88 205 LYS A N 1
ATOM 1530 C CA . LYS A 1 205 ? 5.198 5.857 -32.561 1.00 90.88 205 LYS A CA 1
ATOM 1531 C C . LYS A 1 205 ? 4.443 4.863 -31.681 1.00 90.88 205 LYS A C 1
ATOM 1533 O O . LYS A 1 205 ? 3.307 5.131 -31.297 1.00 90.88 205 LYS A O 1
ATOM 1538 N N . GLN A 1 206 ? 5.094 3.764 -31.297 1.00 85.81 206 GLN A N 1
ATOM 1539 C CA . GLN A 1 206 ? 4.533 2.790 -30.364 1.00 85.81 206 GLN A CA 1
ATOM 1540 C C . GLN A 1 206 ? 4.241 3.427 -28.993 1.00 85.81 206 GLN A C 1
ATOM 1542 O O . GLN A 1 206 ? 3.098 3.381 -28.540 1.00 85.81 206 GLN A O 1
ATOM 1547 N N . ILE A 1 207 ? 5.225 4.093 -28.380 1.00 86.94 207 ILE A N 1
ATOM 1548 C CA . ILE A 1 207 ? 5.080 4.752 -27.068 1.00 86.94 207 ILE A CA 1
ATOM 1549 C C . ILE A 1 207 ? 3.918 5.759 -27.080 1.00 86.94 207 ILE A C 1
ATOM 1551 O O . ILE A 1 207 ? 3.054 5.743 -26.203 1.00 86.94 207 ILE A O 1
ATOM 1555 N N . VAL A 1 208 ? 3.856 6.621 -28.098 1.00 87.81 208 VAL A N 1
ATOM 1556 C CA . VAL A 1 208 ? 2.803 7.640 -28.220 1.00 87.81 208 VAL A CA 1
ATOM 1557 C C . VAL A 1 208 ? 1.428 6.999 -28.442 1.00 87.81 208 VAL A C 1
ATOM 1559 O O . VAL A 1 208 ? 0.437 7.467 -27.879 1.00 87.81 208 VAL A O 1
ATOM 1562 N N . SER A 1 209 ? 1.353 5.908 -29.210 1.00 86.50 209 SER A N 1
ATOM 1563 C CA . SER A 1 209 ? 0.097 5.193 -29.477 1.00 86.50 209 SER A CA 1
ATOM 1564 C C . SER A 1 209 ? -0.487 4.532 -28.227 1.00 86.50 209 SER A C 1
ATOM 1566 O O . SER A 1 209 ? -1.693 4.624 -27.990 1.00 86.50 209 SER A O 1
ATOM 1568 N N . GLU A 1 210 ? 0.371 3.951 -27.384 1.00 81.44 210 GLU A N 1
ATOM 1569 C CA . GLU A 1 210 ? -0.013 3.317 -26.121 1.00 81.44 210 GLU A CA 1
ATOM 1570 C C . GLU A 1 210 ? -0.557 4.354 -25.127 1.00 81.44 210 GLU A C 1
ATOM 1572 O O . GLU A 1 210 ? -1.571 4.117 -24.464 1.00 81.44 210 GLU A O 1
ATOM 1577 N N . VAL A 1 211 ? 0.065 5.536 -25.073 1.00 80.94 211 VAL A N 1
ATOM 1578 C CA . VAL A 1 211 ? -0.355 6.638 -24.193 1.00 80.94 211 VAL A CA 1
ATOM 1579 C C . VAL A 1 211 ? -1.669 7.270 -24.662 1.00 80.94 211 VAL A C 1
ATOM 1581 O O . VAL A 1 211 ? -2.575 7.473 -23.852 1.00 80.94 211 VAL A O 1
ATOM 1584 N N . LEU A 1 212 ? -1.817 7.519 -25.967 1.00 80.25 212 LEU A N 1
ATOM 1585 C CA . LEU A 1 212 ? -3.042 8.081 -26.554 1.00 80.25 212 LEU A CA 1
ATOM 1586 C C . LEU A 1 212 ? -4.166 7.045 -26.739 1.00 80.25 212 LEU A C 1
ATOM 1588 O O . LEU A 1 212 ? -5.273 7.414 -27.130 1.00 80.25 212 LEU A O 1
ATOM 1592 N N . LYS A 1 213 ? -3.906 5.760 -26.457 1.00 78.25 213 LYS A N 1
ATOM 1593 C CA . LYS A 1 213 ? -4.830 4.631 -26.679 1.00 78.25 213 LYS A CA 1
ATOM 1594 C C . LYS A 1 213 ? -5.389 4.595 -28.102 1.00 78.25 213 LYS A C 1
ATOM 1596 O O . LYS A 1 213 ? -6.579 4.362 -28.320 1.00 78.25 213 LYS A O 1
ATOM 1601 N N . THR A 1 214 ? -4.522 4.845 -29.072 1.00 81.38 214 THR A N 1
ATOM 1602 C CA . THR A 1 214 ? -4.863 4.831 -30.494 1.00 81.38 214 THR A CA 1
ATOM 1603 C C . THR A 1 214 ? -3.997 3.820 -31.231 1.00 81.38 214 THR A C 1
ATOM 1605 O O . THR A 1 214 ? -2.985 3.363 -30.712 1.00 81.38 214 THR A O 1
ATOM 1608 N N . SER A 1 215 ? -4.397 3.450 -32.446 1.00 77.88 215 SER A N 1
ATOM 1609 C CA . SER A 1 215 ? -3.558 2.597 -33.289 1.00 77.88 215 SER A CA 1
ATOM 1610 C C . SER A 1 215 ? -2.317 3.376 -33.757 1.00 77.88 215 SER A C 1
ATOM 1612 O O . SER A 1 215 ? -2.473 4.529 -34.181 1.00 77.88 215 SER A O 1
ATOM 1614 N N . PRO A 1 216 ? -1.115 2.761 -33.760 1.00 75.62 216 PRO A N 1
ATOM 1615 C CA . PRO A 1 216 ? 0.087 3.348 -34.350 1.00 75.62 216 PRO A CA 1
ATOM 1616 C C . PRO A 1 216 ? -0.126 3.827 -35.790 1.00 75.62 216 PRO A C 1
ATOM 1618 O O . PRO A 1 216 ? 0.454 4.829 -36.192 1.00 75.62 216 PRO A O 1
ATOM 1621 N N . ASP A 1 217 ? -0.984 3.169 -36.570 1.00 78.62 217 ASP A N 1
ATOM 1622 C CA . ASP A 1 217 ? -1.231 3.510 -37.979 1.00 78.62 217 ASP A CA 1
ATOM 1623 C C . ASP A 1 217 ? -2.047 4.795 -38.157 1.00 78.62 217 ASP A C 1
ATOM 1625 O O . ASP A 1 217 ? -2.044 5.394 -39.228 1.00 78.62 217 ASP A O 1
ATOM 1629 N N . ARG A 1 218 ? -2.732 5.242 -37.098 1.00 76.62 218 ARG A N 1
ATOM 1630 C CA . ARG A 1 218 ? -3.536 6.473 -37.089 1.00 76.62 218 ARG A CA 1
ATOM 1631 C C . ARG A 1 218 ? -2.760 7.697 -36.607 1.00 76.62 218 ARG A C 1
ATOM 1633 O O . ARG A 1 218 ? -3.324 8.790 -36.585 1.00 76.62 218 ARG A O 1
ATOM 1640 N N . LEU A 1 219 ? -1.508 7.521 -36.186 1.00 82.25 219 LEU A N 1
ATOM 1641 C CA . LEU A 1 219 ? -0.654 8.615 -35.742 1.00 82.25 219 LEU A CA 1
ATOM 1642 C C . LEU A 1 219 ? 0.066 9.255 -36.925 1.00 82.25 219 LEU A C 1
ATOM 1644 O O . LEU A 1 219 ? 0.805 8.587 -37.650 1.00 82.25 219 LEU A O 1
ATOM 1648 N N . ASP A 1 220 ? -0.119 10.564 -37.055 1.00 85.00 220 ASP A N 1
ATOM 1649 C CA . ASP A 1 220 ? 0.642 11.416 -37.960 1.00 85.00 220 ASP A CA 1
ATOM 1650 C C . ASP A 1 220 ? 1.946 11.837 -37.268 1.00 85.00 220 ASP A C 1
ATOM 1652 O O . ASP A 1 220 ? 1.927 12.584 -36.286 1.00 85.00 220 ASP A O 1
ATOM 1656 N N . THR A 1 221 ? 3.080 11.327 -37.756 1.00 85.69 221 THR A N 1
ATOM 1657 C CA . THR A 1 221 ? 4.390 11.568 -37.139 1.00 85.69 221 THR A CA 1
ATOM 1658 C C . THR A 1 221 ? 4.888 12.999 -37.324 1.00 85.69 221 THR A C 1
ATOM 1660 O O . THR A 1 221 ? 5.704 13.441 -36.516 1.00 85.69 221 THR A O 1
ATOM 1663 N N . GLY A 1 222 ? 4.340 13.741 -38.296 1.00 84.00 222 GLY A N 1
ATOM 1664 C CA . GLY A 1 222 ? 4.629 15.155 -38.549 1.00 84.00 222 GLY A CA 1
ATOM 1665 C C . GLY A 1 222 ? 3.707 16.126 -37.806 1.00 84.00 222 GLY A C 1
ATOM 1666 O O . GLY A 1 222 ? 3.894 17.342 -37.880 1.00 84.00 222 GLY A O 1
ATOM 1667 N N . ARG A 1 223 ? 2.712 15.624 -37.066 1.00 86.06 223 ARG A N 1
ATOM 1668 C CA . ARG A 1 223 ? 1.799 16.458 -36.281 1.00 86.06 223 ARG A CA 1
ATOM 1669 C C . ARG A 1 223 ? 2.316 16.645 -34.860 1.00 86.06 223 ARG A C 1
ATOM 1671 O O . ARG A 1 223 ? 2.826 15.722 -34.227 1.00 86.06 223 ARG A O 1
ATOM 1678 N N . ARG A 1 224 ? 2.157 17.862 -34.328 1.00 88.25 224 ARG A N 1
ATOM 1679 C CA . ARG A 1 224 ? 2.527 18.168 -32.939 1.00 88.25 224 ARG A CA 1
ATOM 1680 C C . ARG A 1 224 ? 1.741 17.297 -31.972 1.00 88.25 224 ARG A C 1
ATOM 1682 O O . ARG A 1 224 ? 0.518 17.192 -32.088 1.00 88.25 224 ARG A O 1
ATOM 1689 N N . LEU A 1 225 ? 2.437 16.765 -30.972 1.00 84.56 225 LEU A N 1
ATOM 1690 C CA . LEU A 1 225 ? 1.860 15.905 -29.943 1.00 84.56 225 LEU A CA 1
ATOM 1691 C C . LEU A 1 225 ? 0.680 16.580 -29.212 1.00 84.56 225 LEU A C 1
ATOM 1693 O O . LEU A 1 225 ? -0.392 15.988 -29.097 1.00 84.56 225 LEU A O 1
ATOM 1697 N N . SER A 1 226 ? 0.805 17.854 -28.828 1.00 80.94 226 SER A N 1
ATOM 1698 C CA . SER A 1 226 ? -0.295 18.648 -28.236 1.00 80.94 226 SER A CA 1
ATOM 1699 C C . SER A 1 226 ? -1.542 18.757 -29.126 1.00 80.94 226 SER A C 1
ATOM 1701 O O . SER A 1 226 ? -2.668 18.703 -28.635 1.00 80.94 226 SER A O 1
ATOM 1703 N N . ALA A 1 227 ? -1.368 18.846 -30.447 1.00 78.81 227 ALA A N 1
ATOM 1704 C CA . ALA A 1 227 ? -2.473 18.923 -31.403 1.00 78.81 227 ALA A CA 1
ATOM 1705 C C . ALA A 1 227 ? -3.174 17.570 -31.641 1.00 78.81 227 ALA A C 1
ATOM 1707 O O . ALA A 1 227 ? -4.174 17.530 -32.364 1.00 78.81 227 ALA A O 1
ATOM 1708 N N . MET A 1 228 ? -2.650 16.481 -31.065 1.00 80.50 228 MET A N 1
ATOM 1709 C CA . MET A 1 228 ? -3.229 15.131 -31.082 1.00 80.50 228 MET A CA 1
ATOM 1710 C C . MET A 1 228 ? -3.956 14.775 -29.773 1.00 80.50 228 MET A C 1
ATOM 1712 O O . MET A 1 228 ? -4.332 13.623 -29.577 1.00 80.50 228 MET A O 1
ATOM 1716 N N . GLY A 1 229 ? -4.195 15.759 -28.897 1.00 73.88 229 GLY A N 1
ATOM 1717 C CA . GLY A 1 229 ? -4.946 15.570 -27.648 1.00 73.88 229 GLY A CA 1
ATOM 1718 C C . GLY A 1 229 ? -4.086 15.163 -26.451 1.00 73.88 229 GLY A C 1
ATOM 1719 O O . GLY A 1 229 ? -4.616 14.697 -25.448 1.00 73.88 229 GLY A O 1
ATOM 1720 N N . LEU A 1 230 ? -2.769 15.338 -26.554 1.00 77.56 230 LEU A N 1
ATOM 1721 C CA . LEU A 1 230 ? -1.821 15.048 -25.487 1.00 77.56 230 LEU A CA 1
ATOM 1722 C C . LEU A 1 230 ? -1.897 16.108 -24.382 1.00 77.56 230 LEU A C 1
ATOM 1724 O O . LEU A 1 230 ? -1.662 17.292 -24.630 1.00 77.56 230 LEU A O 1
ATOM 1728 N N . ASP A 1 231 ? -2.208 15.673 -23.162 1.00 76.38 231 ASP A N 1
ATOM 1729 C CA . ASP A 1 231 ? -2.236 16.524 -21.972 1.00 76.38 231 ASP A CA 1
ATOM 1730 C C . ASP A 1 231 ? -0.911 16.483 -21.181 1.00 76.38 231 ASP A C 1
ATOM 1732 O O . ASP A 1 231 ? 0.017 15.724 -21.482 1.00 76.38 231 ASP A O 1
ATOM 1736 N N . SER A 1 232 ? -0.807 17.313 -20.140 1.00 68.38 232 SER A N 1
ATOM 1737 C CA . SER A 1 232 ? 0.396 17.412 -19.304 1.00 68.38 232 SER A CA 1
ATOM 1738 C C . SER A 1 232 ? 0.733 16.124 -18.536 1.00 68.38 232 SER A C 1
ATOM 1740 O O . SER A 1 232 ? 1.893 15.926 -18.179 1.00 68.38 232 SER A O 1
ATOM 1742 N N . ILE A 1 233 ? -0.239 15.242 -18.272 1.00 73.00 233 ILE A N 1
ATOM 1743 C CA . ILE A 1 233 ? -0.013 13.953 -17.599 1.00 73.00 233 ILE A CA 1
ATOM 1744 C C . ILE A 1 233 ? 0.556 12.945 -18.603 1.00 73.00 233 ILE A C 1
ATOM 1746 O O . ILE A 1 233 ? 1.534 12.258 -18.305 1.00 73.00 233 ILE A O 1
ATOM 1750 N N . MET A 1 234 ? -0.000 12.904 -19.812 1.00 77.94 234 MET A N 1
ATOM 1751 C CA . MET A 1 234 ? 0.484 12.081 -20.922 1.00 77.94 234 MET A CA 1
ATOM 1752 C C . MET A 1 234 ? 1.899 12.480 -21.354 1.00 77.94 234 MET A C 1
ATOM 1754 O O . MET A 1 234 ? 2.738 11.618 -21.606 1.00 77.94 234 MET A O 1
ATOM 1758 N N . ALA A 1 235 ? 2.208 13.779 -21.358 1.00 78.38 235 ALA A N 1
ATOM 1759 C CA . ALA A 1 235 ? 3.548 14.285 -21.647 1.00 78.38 235 ALA A CA 1
ATOM 1760 C C . ALA A 1 235 ? 4.599 13.787 -20.633 1.00 78.38 235 ALA A C 1
ATOM 1762 O O . ALA A 1 235 ? 5.724 13.449 -21.002 1.00 78.38 235 ALA A O 1
ATOM 1763 N N . VAL A 1 236 ? 4.229 13.687 -19.350 1.00 76.50 236 VAL A N 1
ATOM 1764 C CA . VAL A 1 236 ? 5.090 13.119 -18.299 1.00 76.50 236 VAL A CA 1
ATOM 1765 C C . VAL A 1 236 ? 5.284 11.610 -18.483 1.00 76.50 236 VAL A C 1
ATOM 1767 O O . VAL A 1 236 ? 6.388 11.115 -18.255 1.00 76.50 236 VAL A O 1
ATOM 1770 N N . GLN A 1 237 ? 4.245 10.888 -18.911 1.00 74.00 237 GLN A N 1
ATOM 1771 C CA . GLN A 1 237 ? 4.330 9.454 -19.217 1.00 74.00 237 GLN A CA 1
ATOM 1772 C C . GLN A 1 237 ? 5.255 9.192 -20.410 1.00 74.00 237 GLN A C 1
ATOM 1774 O O . GLN A 1 237 ? 6.149 8.358 -20.311 1.00 74.00 237 GLN A O 1
ATOM 1779 N N . ILE A 1 238 ? 5.121 9.960 -21.494 1.00 85.44 238 ILE A N 1
ATOM 1780 C CA . ILE A 1 238 ? 5.999 9.842 -22.668 1.00 85.44 238 ILE A CA 1
ATOM 1781 C C . ILE A 1 238 ? 7.444 10.167 -22.302 1.00 85.44 238 ILE A C 1
ATOM 1783 O O . ILE A 1 238 ? 8.343 9.428 -22.689 1.00 85.44 238 ILE A O 1
ATOM 1787 N N . ARG A 1 239 ? 7.678 11.211 -21.495 1.00 84.88 239 ARG A N 1
ATOM 1788 C CA . ARG A 1 239 ? 9.024 11.521 -20.992 1.00 84.88 239 ARG A CA 1
ATOM 1789 C C . ARG A 1 239 ? 9.642 10.328 -20.266 1.00 84.88 239 ARG A C 1
ATOM 1791 O O . ARG A 1 239 ? 10.791 9.992 -20.523 1.00 84.88 239 ARG A O 1
ATOM 1798 N N . HIS A 1 240 ? 8.881 9.698 -19.373 1.00 81.81 240 HIS A N 1
ATOM 1799 C CA . HIS A 1 240 ? 9.346 8.532 -18.626 1.00 81.81 240 HIS A CA 1
ATOM 1800 C C . HIS A 1 240 ? 9.721 7.371 -19.557 1.00 81.81 240 HIS A C 1
ATOM 1802 O O . HIS A 1 240 ? 10.799 6.800 -19.416 1.00 81.81 240 HIS A O 1
ATOM 1808 N N . GLU A 1 241 ? 8.873 7.048 -20.534 1.00 81.25 241 GLU A N 1
ATOM 1809 C CA . GLU A 1 241 ? 9.159 5.976 -21.494 1.00 81.25 241 GLU A CA 1
ATOM 1810 C C . GLU A 1 241 ? 10.364 6.297 -22.389 1.00 81.25 241 GLU A C 1
ATOM 1812 O O . GLU A 1 241 ? 11.176 5.418 -22.681 1.00 81.25 241 GLU A O 1
ATOM 1817 N N . MET A 1 242 ? 10.548 7.563 -22.767 1.00 82.12 242 MET A N 1
ATOM 1818 C CA . MET A 1 242 ? 11.720 7.998 -23.528 1.00 82.12 242 MET A CA 1
ATOM 1819 C C . MET A 1 242 ? 13.019 7.916 -22.714 1.00 82.12 242 MET A C 1
ATOM 1821 O O . MET A 1 242 ? 14.029 7.441 -23.233 1.00 82.12 242 MET A O 1
ATOM 1825 N N . GLU A 1 243 ? 12.999 8.315 -21.438 1.00 79.44 243 GLU A N 1
ATOM 1826 C CA . GLU A 1 243 ? 14.139 8.159 -20.523 1.00 79.44 243 GLU A CA 1
ATOM 1827 C C . GLU A 1 243 ? 14.531 6.681 -20.367 1.00 79.44 243 GLU A C 1
ATOM 1829 O O . GLU A 1 243 ? 15.716 6.354 -20.358 1.00 79.44 243 GLU A O 1
ATOM 1834 N N . LEU A 1 244 ? 13.550 5.775 -20.283 1.00 75.19 244 LEU A N 1
ATOM 1835 C CA . LEU A 1 244 ? 13.799 4.337 -20.152 1.00 75.19 244 LEU A CA 1
ATOM 1836 C C . LEU A 1 244 ? 14.394 3.704 -21.411 1.00 75.19 244 LEU A C 1
ATOM 1838 O O . LEU A 1 244 ? 15.296 2.875 -21.306 1.00 75.19 244 LEU A O 1
ATOM 1842 N N . HIS A 1 245 ? 13.868 4.049 -22.587 1.00 78.56 245 HIS A N 1
ATOM 1843 C CA . HIS A 1 245 ? 14.228 3.377 -23.836 1.00 78.56 245 HIS A CA 1
ATOM 1844 C C . HIS A 1 245 ? 15.421 4.001 -24.555 1.00 78.56 245 HIS A C 1
ATOM 1846 O O . HIS A 1 245 ? 16.130 3.293 -25.268 1.00 78.56 245 HIS A O 1
ATOM 1852 N N . PHE A 1 246 ? 15.651 5.299 -24.367 1.00 82.25 246 PHE A N 1
ATOM 1853 C CA . PHE A 1 246 ? 16.680 6.037 -25.096 1.00 82.25 246 PHE A CA 1
ATOM 1854 C C . PHE A 1 246 ? 17.735 6.662 -24.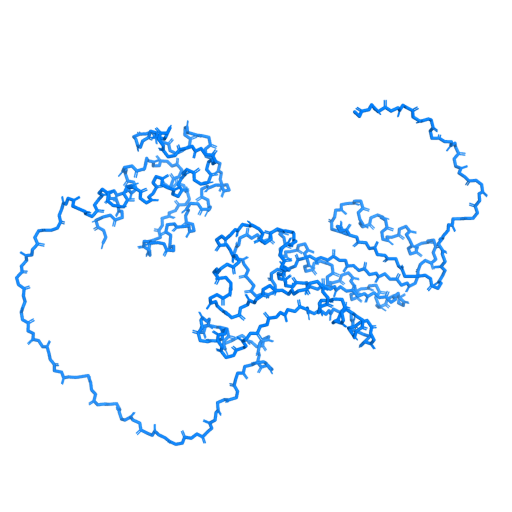178 1.00 82.25 246 PHE A C 1
ATOM 1856 O O . PHE A 1 246 ? 18.727 7.179 -24.674 1.00 82.25 246 PHE A O 1
ATOM 1863 N N . SER A 1 247 ? 17.573 6.586 -22.849 1.00 75.56 247 SER A N 1
ATOM 1864 C CA . SER A 1 247 ? 18.494 7.196 -21.870 1.00 75.56 247 SER A CA 1
ATOM 1865 C C . SER A 1 247 ? 18.688 8.708 -22.060 1.00 75.56 247 SER A C 1
ATOM 1867 O O . SER A 1 247 ? 19.717 9.257 -21.665 1.00 75.56 247 SER A O 1
ATOM 1869 N N . ILE A 1 248 ? 17.693 9.390 -22.639 1.00 76.88 248 ILE A N 1
ATOM 1870 C CA . ILE A 1 248 ? 17.731 10.834 -22.891 1.00 76.88 248 ILE A CA 1
ATOM 1871 C C . ILE A 1 248 ? 16.810 11.590 -21.937 1.00 76.88 248 ILE A C 1
ATOM 1873 O O . ILE A 1 248 ? 15.736 11.107 -21.584 1.00 76.88 248 ILE A O 1
ATOM 1877 N N . SER A 1 249 ? 17.208 12.807 -21.5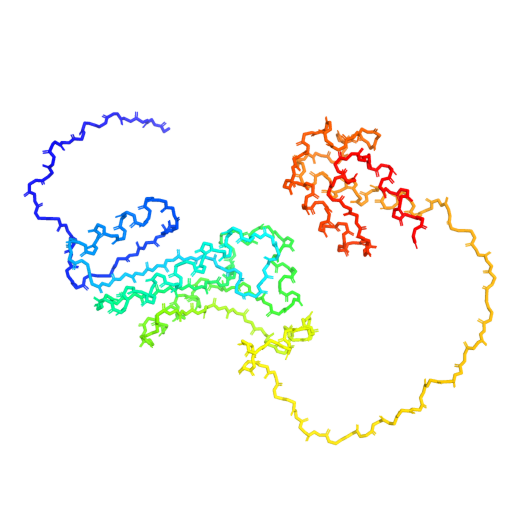67 1.00 75.06 249 SER A N 1
ATOM 1878 C CA . SER A 1 249 ? 16.395 13.716 -20.756 1.00 75.06 249 SER A CA 1
ATOM 1879 C C . SER A 1 249 ? 15.849 14.840 -21.635 1.00 75.06 249 SER A C 1
ATOM 1881 O O . SER A 1 249 ? 16.605 15.696 -22.095 1.00 75.06 249 SER A O 1
ATOM 1883 N N . ILE A 1 250 ? 14.537 14.821 -21.888 1.00 83.31 250 ILE A N 1
ATOM 1884 C CA . ILE A 1 250 ? 13.806 15.864 -22.623 1.00 83.31 250 ILE A CA 1
ATOM 1885 C C . ILE A 1 250 ? 12.747 16.467 -21.696 1.00 83.31 250 ILE A C 1
ATOM 1887 O O . ILE A 1 250 ? 12.089 15.763 -20.926 1.00 83.31 250 ILE A O 1
ATOM 1891 N N . SER A 1 251 ? 12.563 17.787 -21.751 1.00 86.06 251 SER A N 1
ATOM 1892 C CA . SER A 1 251 ? 11.547 18.447 -20.930 1.00 86.06 251 SER A CA 1
ATOM 1893 C C . SER A 1 251 ? 10.117 18.105 -21.387 1.00 86.06 251 SER A C 1
ATOM 1895 O O . SER A 1 251 ? 9.846 17.873 -22.561 1.00 86.06 251 SER A O 1
ATOM 1897 N N . VAL A 1 252 ? 9.158 18.119 -20.455 1.00 83.19 252 VAL A N 1
ATOM 1898 C CA . VAL A 1 252 ? 7.729 17.853 -20.745 1.00 83.19 252 VAL A CA 1
ATOM 1899 C C . VAL A 1 252 ? 7.170 18.860 -21.752 1.00 83.19 252 VAL A C 1
ATOM 1901 O O . VAL A 1 252 ? 6.377 18.505 -22.621 1.00 83.19 252 VAL A O 1
ATOM 1904 N N . GLN A 1 253 ? 7.606 20.116 -21.641 1.00 81.88 253 GLN A N 1
ATOM 1905 C CA . GLN A 1 253 ? 7.208 21.194 -22.538 1.00 81.88 253 GLN A CA 1
ATOM 1906 C C . GLN A 1 253 ? 7.733 20.964 -23.959 1.00 81.88 253 GLN A C 1
ATOM 1908 O O . GLN A 1 253 ? 6.991 21.142 -24.920 1.00 81.88 253 GLN A O 1
ATOM 1913 N N . GLU A 1 254 ? 8.982 20.519 -24.085 1.00 84.19 254 GLU A N 1
ATOM 1914 C CA . GLU A 1 254 ? 9.599 20.184 -25.369 1.00 84.19 254 GLU A CA 1
ATOM 1915 C C . GLU A 1 254 ? 8.909 18.984 -26.026 1.00 84.19 254 GLU A C 1
ATOM 1917 O O . GLU A 1 254 ? 8.584 19.052 -27.208 1.00 84.19 254 GLU A O 1
ATOM 1922 N N . ILE A 1 255 ? 8.564 17.940 -25.264 1.00 86.75 255 ILE A N 1
ATOM 1923 C CA . ILE A 1 255 ? 7.777 16.802 -25.772 1.00 86.75 255 ILE A CA 1
ATOM 1924 C C . ILE A 1 255 ? 6.420 17.277 -26.299 1.00 86.75 255 ILE A C 1
ATOM 1926 O O . ILE A 1 255 ? 6.066 16.985 -27.435 1.00 86.75 255 ILE A O 1
ATOM 1930 N N . ALA A 1 256 ? 5.667 18.060 -25.523 1.00 82.62 256 ALA A N 1
ATOM 1931 C CA . ALA A 1 256 ? 4.332 18.508 -25.927 1.00 82.62 256 ALA A CA 1
ATOM 1932 C C . ALA A 1 256 ? 4.331 19.392 -27.194 1.00 82.62 256 ALA A C 1
ATOM 1934 O O . ALA A 1 256 ? 3.335 19.433 -27.930 1.00 82.62 256 ALA A O 1
ATOM 1935 N N . GLN A 1 257 ? 5.430 20.108 -27.444 1.00 85.81 257 GLN A N 1
ATOM 1936 C CA . GLN A 1 257 ? 5.587 21.008 -28.590 1.00 85.81 257 GLN A CA 1
ATOM 1937 C C . GLN A 1 257 ? 6.224 20.347 -29.819 1.00 85.81 257 GLN A C 1
ATOM 1939 O O . GLN A 1 257 ? 6.136 20.924 -30.904 1.00 85.81 257 GLN A O 1
ATOM 1944 N N . SER A 1 258 ? 6.803 19.155 -29.668 1.00 89.62 258 SER A N 1
ATOM 1945 C CA . SER A 1 258 ? 7.473 18.429 -30.748 1.00 89.62 258 SER A CA 1
ATOM 1946 C C . SER A 1 258 ? 6.528 17.495 -31.510 1.00 89.62 258 SER A C 1
ATOM 1948 O O . SER A 1 258 ? 5.422 17.160 -31.068 1.00 89.62 258 SER A O 1
ATOM 1950 N N . THR A 1 259 ? 6.989 17.068 -32.676 1.00 92.12 259 THR A N 1
ATOM 1951 C CA . THR A 1 259 ? 6.446 15.965 -33.477 1.00 92.12 259 THR A CA 1
ATOM 1952 C C . THR A 1 259 ? 7.190 14.658 -33.170 1.00 92.12 259 THR A C 1
ATOM 1954 O O . THR A 1 259 ? 8.259 14.666 -32.554 1.00 92.12 259 THR A O 1
ATOM 1957 N N . ILE A 1 260 ? 6.642 13.514 -33.592 1.00 88.81 260 ILE A N 1
ATOM 1958 C CA . ILE A 1 260 ? 7.307 12.213 -33.400 1.00 88.81 260 ILE A CA 1
ATOM 1959 C C . ILE A 1 260 ? 8.619 12.175 -34.196 1.00 88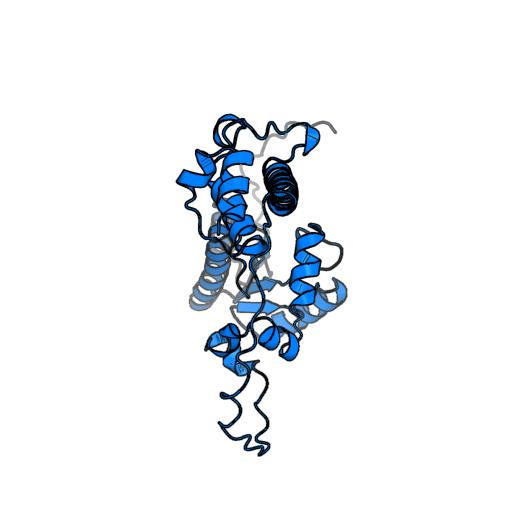.81 260 ILE A C 1
ATOM 1961 O O . ILE A 1 260 ? 9.636 11.729 -33.664 1.00 88.81 260 ILE A O 1
ATOM 1965 N N . SER A 1 261 ? 8.624 12.706 -35.422 1.00 87.75 261 SER A N 1
ATOM 1966 C CA . SER A 1 261 ? 9.818 12.742 -36.273 1.00 87.75 261 SER A CA 1
ATOM 1967 C C . SER A 1 261 ? 10.909 13.673 -35.716 1.00 87.75 261 SER A C 1
ATOM 1969 O O . SER A 1 261 ? 12.086 13.317 -35.729 1.00 87.75 261 SER A O 1
ATOM 1971 N N . GLU A 1 262 ? 10.554 14.829 -35.138 1.00 87.81 262 GLU A N 1
ATOM 1972 C CA . GLU A 1 262 ? 11.528 15.724 -34.480 1.00 87.81 262 GLU A CA 1
ATOM 1973 C C . GLU A 1 262 ? 12.171 15.076 -33.246 1.00 87.81 262 GLU A C 1
ATOM 1975 O O . GLU A 1 262 ? 13.384 15.185 -33.040 1.00 87.81 262 GLU A O 1
ATOM 1980 N N . LEU A 1 263 ? 11.380 14.362 -32.436 1.00 88.88 263 LEU A N 1
ATOM 1981 C CA . LEU A 1 263 ? 11.903 13.607 -31.297 1.00 88.88 263 LEU A CA 1
ATOM 1982 C C . LEU A 1 263 ? 12.805 12.454 -31.763 1.00 88.88 263 LEU A C 1
ATOM 1984 O O . LEU A 1 263 ? 13.860 12.240 -31.166 1.00 88.88 263 LEU A O 1
ATOM 1988 N N . ALA A 1 264 ? 12.449 11.763 -32.850 1.00 88.44 264 ALA A N 1
ATOM 1989 C CA . ALA A 1 264 ? 13.257 10.684 -33.418 1.00 88.44 264 ALA A CA 1
ATOM 1990 C C . ALA A 1 264 ? 14.620 11.175 -33.922 1.00 88.44 264 ALA A C 1
ATOM 1992 O O . ALA A 1 264 ? 15.654 10.574 -33.617 1.00 88.44 264 ALA A O 1
ATOM 1993 N N . GLN A 1 265 ? 14.642 12.316 -34.612 1.00 85.56 265 GLN A N 1
ATOM 1994 C CA . GLN A 1 265 ? 15.879 12.976 -35.029 1.00 85.56 265 GLN A CA 1
ATOM 1995 C C . GLN A 1 265 ? 16.742 13.392 -33.846 1.00 85.56 265 GLN A C 1
ATOM 1997 O O . GLN A 1 265 ? 17.967 13.282 -33.902 1.00 85.56 265 GLN A O 1
ATOM 2002 N N . ARG A 1 266 ? 16.122 13.891 -32.775 1.00 83.31 266 ARG A N 1
ATOM 2003 C CA . ARG A 1 266 ? 16.846 14.346 -31.588 1.00 83.31 266 ARG A CA 1
ATOM 2004 C C . ARG A 1 266 ? 17.495 13.190 -30.838 1.00 83.31 266 ARG A C 1
ATOM 2006 O O . ARG A 1 266 ? 18.661 13.299 -30.478 1.00 83.31 266 ARG A O 1
ATOM 2013 N N . VAL A 1 267 ? 16.772 12.085 -30.675 1.00 84.50 267 VAL A N 1
ATOM 2014 C CA . VAL A 1 267 ? 17.295 10.837 -30.099 1.00 84.50 267 VAL A CA 1
ATOM 2015 C C . VAL A 1 267 ? 18.425 10.267 -30.963 1.00 84.50 267 VAL A C 1
ATOM 2017 O O . VAL A 1 267 ? 19.425 9.807 -30.432 1.00 84.50 267 VAL A O 1
ATOM 2020 N N . SER A 1 268 ? 18.300 10.323 -32.292 1.00 79.62 268 SER A N 1
ATOM 2021 C CA . SER A 1 268 ? 19.276 9.726 -33.221 1.00 79.62 268 SER A CA 1
ATOM 2022 C C . SER A 1 268 ? 20.578 10.524 -33.378 1.00 79.62 268 SER A C 1
ATOM 2024 O O . SER A 1 268 ? 21.530 10.023 -33.974 1.00 79.62 268 SER A O 1
ATOM 2026 N N . LYS A 1 269 ? 20.614 11.774 -32.895 1.00 75.19 269 LYS A N 1
ATOM 2027 C CA . LYS A 1 269 ? 21.780 12.675 -32.955 1.00 75.19 269 LYS A CA 1
ATOM 2028 C C . LYS A 1 269 ? 22.617 12.689 -31.668 1.00 75.19 269 LYS A C 1
ATOM 2030 O O . LYS A 1 269 ? 23.663 13.340 -31.668 1.00 75.19 269 LYS A O 1
ATOM 2035 N N . GLN A 1 270 ? 22.156 12.037 -30.599 1.00 60.78 270 GLN A N 1
ATOM 2036 C CA . GLN A 1 270 ? 22.906 11.826 -29.353 1.00 60.78 270 GLN A CA 1
ATOM 2037 C C . GLN A 1 270 ? 23.645 10.489 -29.378 1.00 60.78 270 GLN A C 1
ATOM 2039 O O . GLN A 1 270 ? 24.739 10.446 -28.776 1.00 60.78 270 GLN A O 1
#

Sequence (270 aa):
MRLARVEIPARPRAPLPVSVGGTYLITGGLGGIGLKVARWLVENGARKLLLLGRSPLLGSKESAAYTAANAFLDGLAGALRQTGISAVSINWGSWDKTGMAERESRGERLSAQGVFPMKPESALEALEFALSQERPQIAMMSVDWPKYFEANVRASATPFLAHVAPRKSKQSGSVSSEELRNGSGESAPRKRGGRGEEAVEAKLKQIVSEVLKTSPDRLDTGRRLSAMGLDSIMAVQIRHEMELHFSISISVQEIAQSTISELAQRVSKQ

pLDDT: mean 71.46, std 17.07, range [26.5, 92.12]

Secondary structure (DSSP, 8-state):
------PPPS---SPP---TT-EEEEETTTSHHHHHHHHHHHHTT--EEEEEEE--TT--TT-HHHHHHHHHHHHHHHHHHHTT-EEEEEEE--BSSSSGGGSHHHHHHHHHTTEEPBPHHHHHHHHHHHHTT--SEEEE-EE-HHHHHHH-GGGGG-GGGTTTS-----------S----------------SHHHHHHHHHHHHHHHHHHTS-GGG--TTS-GGGGT--HHHHHHHHHHHHHHH-----HHHHHHS-HHHHHHHHHT-

Nearest PDB structures (foldseek):
  3mjv-assembly2_B  TM=6.354E-01  e=7.649E-07  Streptomyces nodosus
  3mjs-assembly1_A  TM=5.817E-01  e=2.963E-07  Streptomyces nodosus
  3mjt-assembly2_B  TM=5.690E-01  e=2.963E-07  Streptomyces nodosus
  4dif-assembly2_B  TM=5.715E-01  e=8.116E-07  Streptomyces nodosus
  4ca3-assembly1_A  TM=8.179E-01  e=1.262E-03  Streptomyces virginiae

Mean predicted aligned error: 18.37 Å

Radius of gyration: 26.13 Å; Cα contacts (8 Å, |Δi|>4): 308; chains: 1; bounding box: 84×39×64 Å

Solvent-accessible surface area (backbone atoms only — not comparable to full-atom values): 16119 Å² total; per-residue (Å²): 142,83,90,79,94,77,86,80,72,89,69,81,90,64,81,73,90,49,46,58,87,41,76,45,78,35,77,59,42,76,42,81,63,33,47,50,50,53,51,51,42,44,79,53,42,36,35,28,42,38,41,46,46,71,34,67,86,86,66,60,91,87,40,66,70,54,48,54,44,34,52,46,46,40,52,46,15,46,55,38,40,78,74,73,25,51,27,29,15,43,34,36,50,51,40,50,102,51,67,90,47,74,49,63,73,59,46,53,55,36,41,74,33,24,39,38,59,31,51,67,67,62,51,51,54,51,46,58,56,53,69,71,65,79,51,36,59,47,78,50,70,46,66,44,48,65,51,27,43,69,69,32,65,68,51,77,75,35,78,89,45,58,88,64,50,75,77,79,75,92,68,91,75,92,75,78,97,77,84,90,82,88,80,92,75,92,81,83,92,74,93,82,88,58,80,60,38,58,54,42,31,54,51,50,41,48,56,52,17,65,73,70,72,47,60,57,89,78,58,63,45,87,43,38,39,43,83,73,75,52,48,79,67,53,27,48,50,51,42,51,56,41,34,72,76,67,74,48,91,68,56,51,68,55,53,38,68,29,25,49,51,58,51,17,53,56,64,64,73,109

Foldseek 3Di:
DDDDDDDDPPDDPDQDPQDLPDEEEQDPCLDPVNVVVVVVSVVSRHQHYEYEAEAPPVDDVQDPPSNVSLVVLLVVLVVSVVVNRQYAYEHEAAAPPDPPCPPVVVQVVCVQLFWHHHYPVVQVVVVVVVVVPSDSYYYDTGGPQVSNCVSPVCVCVDPVCVVVHPPPPPDDDDDDPPDPDDDDDDDDDDDDDDVQLVVQLLVLLVQLCVLLVHDSVPDDQQDASLVSVQDLSSLVSSQVVCCVPQVDHDDSVRNRGDGSSRVSVVSSVD